Protein AF-A0A7S1JT54-F1 (afdb_monomer_lite)

Structure (mmCIF, N/CA/C/O backbone):
data_AF-A0A7S1JT54-F1
#
_entry.id   AF-A0A7S1JT54-F1
#
loop_
_atom_site.group_PDB
_atom_site.id
_atom_site.type_symbol
_atom_site.label_atom_id
_atom_site.label_alt_id
_atom_site.label_comp_id
_atom_site.label_asym_id
_atom_site.label_entity_id
_atom_site.label_seq_id
_atom_site.pdbx_PDB_ins_code
_atom_site.Cartn_x
_atom_site.Cartn_y
_atom_site.Cartn_z
_atom_site.occupancy
_atom_site.B_iso_or_equiv
_atom_site.auth_seq_id
_atom_site.auth_comp_id
_atom_site.auth_asym_id
_atom_site.auth_atom_id
_atom_site.pdbx_PDB_model_num
ATOM 1 N N . ALA A 1 1 ? 71.075 35.079 -151.506 1.00 46.78 1 ALA A N 1
ATOM 2 C CA . ALA A 1 1 ? 71.017 33.720 -150.931 1.00 46.78 1 ALA A CA 1
ATOM 3 C C . ALA A 1 1 ? 71.050 33.821 -149.402 1.00 46.78 1 ALA A C 1
ATOM 5 O O . ALA A 1 1 ? 72.035 33.456 -148.779 1.00 46.78 1 ALA A O 1
ATOM 6 N N . THR A 1 2 ? 69.987 34.372 -148.803 1.00 45.44 2 THR A N 1
ATOM 7 C CA . THR A 1 2 ? 70.023 34.879 -147.411 1.00 45.44 2 THR A CA 1
ATOM 8 C C . THR A 1 2 ? 68.737 34.592 -146.621 1.00 45.44 2 THR A C 1
ATOM 10 O O . THR A 1 2 ? 68.556 35.116 -145.533 1.00 45.44 2 THR A O 1
ATOM 13 N N . THR A 1 3 ? 67.844 33.741 -147.140 1.00 49.59 3 THR A N 1
ATOM 14 C CA . THR A 1 3 ? 66.515 33.455 -146.557 1.00 49.59 3 THR A CA 1
ATOM 15 C C . THR A 1 3 ? 66.349 32.033 -146.000 1.00 49.59 3 THR A C 1
ATOM 17 O O . THR A 1 3 ? 65.407 31.793 -145.257 1.00 49.59 3 THR A O 1
ATOM 20 N N . ARG A 1 4 ? 67.272 31.094 -146.276 1.00 49.97 4 ARG A N 1
ATOM 21 C CA . ARG A 1 4 ? 67.250 29.725 -145.703 1.00 49.97 4 ARG A CA 1
ATOM 22 C C . ARG A 1 4 ? 67.928 29.613 -144.326 1.00 49.97 4 ARG A C 1
ATOM 24 O O . ARG A 1 4 ? 67.473 28.837 -143.500 1.00 49.97 4 ARG A O 1
ATOM 31 N N . SER A 1 5 ? 68.941 30.440 -144.050 1.00 53.34 5 SER A N 1
ATOM 32 C CA . SER A 1 5 ? 69.700 30.427 -142.782 1.00 53.34 5 SER A CA 1
ATOM 33 C C . SER A 1 5 ? 68.908 31.000 -141.590 1.00 53.34 5 SER A C 1
ATOM 35 O O . SER A 1 5 ? 69.044 30.540 -140.463 1.00 53.34 5 SER A O 1
ATOM 37 N N . SER A 1 6 ? 68.005 31.957 -141.842 1.00 54.97 6 SER A N 1
ATOM 38 C CA . SER A 1 6 ? 67.182 32.592 -140.798 1.00 54.97 6 SER A CA 1
ATOM 39 C C . SER A 1 6 ? 66.071 31.685 -140.252 1.00 54.97 6 SER A C 1
ATOM 41 O O . SER A 1 6 ? 65.612 31.900 -139.135 1.00 54.97 6 SER A O 1
ATOM 43 N N . CYS A 1 7 ? 65.627 30.688 -141.025 1.00 57.16 7 CYS A N 1
ATOM 44 C CA . CYS A 1 7 ? 64.547 29.777 -140.634 1.00 57.16 7 CYS A CA 1
ATOM 45 C C . CYS A 1 7 ? 65.071 28.628 -139.754 1.00 57.16 7 CYS A C 1
ATOM 47 O O . CYS A 1 7 ? 64.447 28.289 -138.758 1.00 57.16 7 CYS A O 1
ATOM 49 N N . GLU A 1 8 ? 66.258 28.088 -140.058 1.00 57.81 8 GLU A N 1
ATOM 50 C CA . GLU A 1 8 ? 66.909 27.059 -139.229 1.00 57.81 8 GLU A CA 1
ATOM 51 C C . GLU A 1 8 ? 67.405 27.603 -137.880 1.00 57.81 8 GLU A C 1
ATOM 53 O O . GLU A 1 8 ? 67.421 26.871 -136.890 1.00 57.81 8 GLU A O 1
ATOM 58 N N . PHE A 1 9 ? 67.791 28.883 -137.821 1.00 59.47 9 PHE A N 1
ATOM 59 C CA . PHE A 1 9 ? 68.155 29.547 -136.567 1.00 59.47 9 PHE A CA 1
ATOM 60 C C . PHE A 1 9 ? 66.932 29.763 -135.667 1.00 59.47 9 PHE A C 1
ATOM 62 O O . PHE A 1 9 ? 66.983 29.413 -134.492 1.00 59.47 9 PHE A O 1
ATOM 69 N N . ALA A 1 10 ? 65.817 30.235 -136.234 1.00 61.16 10 ALA A N 1
ATOM 70 C CA . ALA A 1 10 ? 64.561 30.410 -135.505 1.00 61.16 10 ALA A CA 1
ATOM 71 C C . ALA A 1 10 ? 63.980 29.073 -135.004 1.00 61.16 10 ALA A C 1
ATOM 73 O O . ALA A 1 10 ? 63.463 29.007 -133.893 1.00 61.16 10 ALA A O 1
ATOM 74 N N . ASP A 1 11 ? 64.103 27.990 -135.781 1.00 63.88 11 ASP A N 1
ATOM 75 C CA . ASP A 1 11 ? 63.619 26.659 -135.380 1.00 63.88 11 ASP A CA 1
ATOM 76 C C . ASP A 1 11 ? 64.509 26.021 -134.293 1.00 63.88 11 ASP A C 1
ATOM 78 O O . ASP A 1 11 ? 64.015 25.329 -133.402 1.00 63.88 11 ASP A O 1
ATOM 82 N N . LYS A 1 12 ? 65.823 26.301 -134.299 1.00 63.81 12 LYS A N 1
ATOM 83 C CA . LYS A 1 12 ? 66.727 25.932 -133.196 1.00 63.81 12 LYS A CA 1
ATOM 84 C C . LYS A 1 12 ? 66.454 26.746 -131.936 1.00 63.81 12 LYS A C 1
ATOM 86 O O . LYS A 1 12 ? 66.341 26.149 -130.872 1.00 63.81 12 LYS A O 1
ATOM 91 N N . GLU A 1 13 ? 66.317 28.068 -132.036 1.00 65.31 13 GLU A N 1
ATOM 92 C CA . GLU A 1 13 ? 65.966 28.929 -130.896 1.00 65.31 13 GLU A CA 1
ATOM 93 C C . GLU A 1 13 ? 64.623 28.531 -130.280 1.00 65.31 13 GLU A C 1
ATOM 95 O O . GLU A 1 13 ? 64.513 28.467 -129.059 1.00 65.31 13 GLU A O 1
ATOM 100 N N . ARG A 1 14 ? 63.637 28.164 -131.106 1.00 71.62 14 ARG A N 1
ATOM 101 C CA . ARG A 1 14 ? 62.347 27.654 -130.640 1.00 71.62 14 ARG A CA 1
ATOM 102 C C . ARG A 1 14 ? 62.475 26.328 -129.889 1.00 71.62 14 ARG A C 1
ATOM 104 O O . ARG A 1 14 ? 61.920 26.210 -128.808 1.00 71.62 14 ARG A O 1
ATOM 111 N N . ARG A 1 15 ? 63.253 25.363 -130.392 1.00 69.88 15 ARG A N 1
ATOM 112 C CA . ARG A 1 15 ? 63.501 24.092 -129.680 1.00 69.88 15 ARG A CA 1
ATOM 113 C C . ARG A 1 15 ? 64.309 24.278 -128.395 1.00 69.88 15 ARG A C 1
ATOM 115 O O . ARG A 1 15 ? 64.084 23.554 -127.432 1.00 69.88 15 ARG A O 1
ATOM 122 N N . PHE A 1 16 ? 65.234 25.239 -128.356 1.00 69.75 16 PHE A N 1
ATOM 123 C CA . PHE A 1 16 ? 65.947 25.605 -127.128 1.00 69.75 16 PHE A CA 1
ATOM 124 C C . PHE A 1 16 ? 65.029 26.292 -126.111 1.00 69.75 16 PHE A C 1
ATOM 126 O O . PHE A 1 16 ? 65.160 26.023 -124.920 1.00 69.75 16 PHE A O 1
ATOM 133 N N . ALA A 1 17 ? 64.098 27.136 -126.562 1.00 72.38 17 ALA A N 1
ATOM 134 C CA . ALA A 1 17 ? 63.075 27.740 -125.713 1.00 72.38 17 ALA A CA 1
ATOM 135 C C . ALA A 1 17 ? 62.095 26.684 -125.182 1.00 72.38 17 ALA A C 1
ATOM 137 O O . ALA A 1 17 ? 61.926 26.590 -123.978 1.00 72.38 17 ALA A O 1
ATOM 138 N N . GLU A 1 18 ? 61.565 25.805 -126.038 1.00 74.19 18 GLU A N 1
ATOM 139 C CA . GLU A 1 18 ? 60.684 24.695 -125.639 1.00 74.19 18 GLU A CA 1
ATOM 140 C C . GLU A 1 18 ? 61.392 23.713 -124.686 1.00 74.19 18 GLU A C 1
ATOM 142 O O . GLU A 1 18 ? 60.792 23.231 -123.729 1.00 74.19 18 GLU A O 1
ATOM 147 N N . SER A 1 19 ? 62.690 23.453 -124.887 1.00 77.19 19 SER A N 1
ATOM 148 C CA . SER A 1 19 ? 63.494 22.643 -123.964 1.00 77.19 19 SER A CA 1
ATOM 149 C C . SER A 1 19 ? 63.745 23.347 -122.630 1.00 77.19 19 SER A C 1
ATOM 151 O O . SER A 1 19 ? 63.759 22.674 -121.603 1.00 77.19 19 SER A O 1
ATOM 153 N N . ARG A 1 20 ? 63.953 24.672 -122.621 1.00 77.25 20 ARG A N 1
ATOM 154 C CA . ARG A 1 20 ? 64.075 25.456 -121.382 1.00 77.25 20 ARG A CA 1
ATOM 155 C C . ARG A 1 20 ? 62.752 25.534 -120.634 1.00 77.25 20 ARG A C 1
ATOM 157 O O . ARG A 1 20 ? 62.765 25.365 -119.422 1.00 77.25 20 ARG A O 1
ATOM 164 N N . ASP A 1 21 ? 61.646 25.738 -121.339 1.00 80.50 21 ASP A N 1
ATOM 165 C CA . ASP A 1 21 ? 60.301 25.781 -120.766 1.00 80.50 21 ASP A CA 1
ATOM 166 C C . ASP A 1 21 ? 59.941 24.422 -120.156 1.00 80.50 21 ASP A C 1
ATOM 168 O O . ASP A 1 21 ? 59.465 24.363 -119.025 1.00 80.50 21 ASP A O 1
ATOM 172 N N . HIS A 1 22 ? 60.260 23.318 -120.841 1.00 80.50 22 HIS A N 1
ATOM 173 C CA . HIS A 1 22 ? 60.073 21.971 -120.301 1.00 80.50 22 HIS A CA 1
ATOM 174 C C . HIS A 1 22 ? 60.969 21.695 -119.083 1.00 80.50 22 HIS A C 1
ATOM 176 O O . HIS A 1 22 ? 60.530 21.091 -118.109 1.00 80.50 22 HIS A O 1
ATOM 182 N N . GLU A 1 23 ? 62.221 22.157 -119.089 1.00 81.88 23 GLU A N 1
ATOM 183 C CA . GLU A 1 23 ? 63.118 22.014 -117.939 1.00 81.88 23 GLU A CA 1
ATOM 184 C C . GLU A 1 23 ? 62.665 22.872 -116.742 1.00 81.88 23 GLU A C 1
ATOM 186 O O . GLU A 1 23 ? 62.745 22.444 -115.591 1.00 81.88 23 GLU A O 1
ATOM 191 N N . GLU A 1 24 ? 62.149 24.076 -116.995 1.00 82.88 24 GLU A N 1
ATOM 192 C CA . GLU A 1 24 ? 61.553 24.944 -115.978 1.00 82.88 24 GLU A CA 1
ATOM 193 C C . GLU A 1 24 ? 60.246 24.353 -115.421 1.00 82.88 24 GLU A C 1
ATOM 195 O O . GLU A 1 24 ? 60.023 24.422 -114.208 1.00 82.88 24 GLU A O 1
ATOM 200 N N . GLU A 1 25 ? 59.436 23.698 -116.259 1.00 85.00 25 GLU A N 1
ATOM 201 C CA . GLU A 1 25 ? 58.244 22.943 -115.859 1.00 85.00 25 GLU A CA 1
ATOM 202 C C . GLU A 1 25 ? 58.610 21.732 -114.989 1.00 85.00 25 GLU A C 1
ATOM 204 O O . GLU A 1 25 ? 58.047 21.563 -113.906 1.00 85.00 25 GLU A O 1
ATOM 209 N N . MET A 1 26 ? 59.615 20.944 -115.384 1.00 85.62 26 MET A N 1
ATOM 210 C CA . MET A 1 26 ? 60.119 19.819 -114.587 1.00 85.62 26 MET A CA 1
ATOM 211 C C . MET A 1 26 ? 60.670 20.287 -113.234 1.00 85.62 26 MET A C 1
ATOM 213 O O . MET A 1 26 ? 60.317 19.723 -112.199 1.00 85.62 26 MET A O 1
ATOM 217 N N . ARG A 1 27 ? 61.434 21.389 -113.198 1.00 85.38 27 ARG A N 1
ATOM 218 C CA . ARG A 1 27 ? 61.907 22.005 -111.943 1.00 85.38 27 ARG A CA 1
ATOM 219 C C . ARG A 1 27 ? 60.768 22.574 -111.087 1.00 85.38 27 ARG A C 1
ATOM 221 O O . ARG A 1 27 ? 60.895 22.672 -109.865 1.00 85.38 27 ARG A O 1
ATOM 228 N N . ALA A 1 28 ? 59.661 23.017 -111.683 1.00 85.75 28 ALA A N 1
ATOM 229 C CA . ALA A 1 28 ? 58.474 23.449 -110.942 1.00 85.75 28 ALA A CA 1
ATOM 230 C C . ALA A 1 28 ? 57.715 22.252 -110.343 1.00 85.75 28 ALA A C 1
ATOM 232 O O . ALA A 1 28 ? 57.316 22.311 -109.178 1.00 85.75 28 ALA A O 1
ATOM 233 N N . GLN A 1 29 ? 57.586 21.158 -111.098 1.00 86.31 29 GLN A N 1
ATOM 234 C CA . GLN A 1 29 ? 56.992 19.905 -110.628 1.00 86.31 29 GLN A CA 1
ATOM 235 C C . GLN A 1 29 ? 57.828 19.252 -109.519 1.00 86.31 29 GLN A C 1
ATOM 237 O O . GLN A 1 29 ? 57.266 18.799 -108.524 1.00 86.31 29 GLN A O 1
ATOM 242 N N . GLU A 1 30 ? 59.158 19.254 -109.631 1.00 86.25 30 GLU A N 1
ATOM 243 C CA . GLU A 1 30 ? 60.058 18.766 -108.577 1.00 86.25 30 GLU A CA 1
ATOM 244 C C . GLU A 1 30 ? 59.913 19.581 -107.290 1.00 86.25 30 GLU A C 1
ATOM 246 O O . GLU A 1 30 ? 59.712 18.996 -106.228 1.00 86.25 30 GLU A O 1
ATOM 251 N N . ARG A 1 31 ? 59.883 20.918 -107.377 1.00 88.69 31 ARG A N 1
ATOM 252 C CA . ARG A 1 31 ? 59.639 21.785 -106.208 1.00 88.69 31 ARG A CA 1
ATOM 253 C C . ARG A 1 31 ? 58.276 21.537 -105.563 1.00 88.69 31 ARG A C 1
ATOM 255 O O . ARG A 1 31 ? 58.174 21.512 -104.338 1.00 88.69 31 ARG A O 1
ATOM 262 N N . GLN A 1 32 ? 57.224 21.332 -106.360 1.00 90.00 32 GLN A N 1
ATOM 263 C CA . GLN A 1 32 ? 55.913 20.947 -105.826 1.00 90.00 32 GLN A CA 1
ATOM 264 C C . GLN A 1 32 ? 55.965 19.583 -105.140 1.00 90.00 32 GLN A C 1
ATOM 266 O O . GLN A 1 32 ? 55.433 19.432 -104.043 1.00 90.00 32 GLN A O 1
ATOM 271 N N . ARG A 1 33 ? 56.621 18.594 -105.752 1.00 90.75 33 ARG A N 1
ATOM 272 C CA . ARG A 1 33 ? 56.768 17.254 -105.181 1.00 90.75 33 ARG A CA 1
ATOM 273 C C . ARG A 1 33 ? 57.541 17.286 -103.863 1.00 90.75 33 ARG A C 1
ATOM 275 O O . ARG A 1 33 ? 57.105 16.655 -102.906 1.00 90.75 33 ARG A O 1
ATOM 282 N N . GLU A 1 34 ? 58.635 18.037 -103.789 1.00 91.19 34 GLU A N 1
ATOM 283 C CA . GLU A 1 34 ? 59.406 18.240 -102.557 1.00 91.19 34 GLU A CA 1
ATOM 284 C C . GLU A 1 34 ? 58.565 18.905 -101.462 1.00 91.19 34 GLU A C 1
ATOM 286 O O . GLU A 1 34 ? 58.561 18.435 -100.325 1.00 91.19 34 GLU A O 1
ATOM 291 N N . MET A 1 35 ? 57.785 19.935 -101.807 1.00 93.31 35 MET A N 1
ATOM 292 C CA . MET A 1 35 ? 56.851 20.582 -100.881 1.00 93.31 35 MET A CA 1
ATOM 293 C C . MET A 1 35 ? 55.792 19.597 -100.357 1.00 93.31 35 MET A C 1
ATOM 295 O O . MET A 1 35 ? 55.525 19.568 -99.157 1.00 93.31 35 MET A O 1
ATOM 299 N N . TYR A 1 36 ? 55.211 18.759 -101.224 1.00 92.25 36 TYR A N 1
ATOM 300 C CA . TYR A 1 36 ? 54.253 17.728 -100.809 1.00 92.25 36 TYR A CA 1
ATOM 301 C C . TYR A 1 36 ? 54.884 16.676 -99.894 1.00 92.25 36 TYR A C 1
ATOM 303 O O . TYR A 1 36 ? 54.247 16.263 -98.929 1.00 92.25 36 TYR A O 1
ATOM 311 N N . ILE A 1 37 ? 56.127 16.264 -100.159 1.00 93.31 37 ILE A N 1
ATOM 312 C CA . ILE A 1 37 ? 56.860 15.323 -99.301 1.00 93.31 37 ILE A CA 1
ATOM 313 C C . ILE A 1 37 ? 57.101 15.937 -97.916 1.00 93.31 37 ILE A C 1
ATOM 315 O O . ILE A 1 37 ? 56.855 15.278 -96.909 1.00 93.31 37 ILE A O 1
ATOM 319 N N . GLN A 1 38 ? 57.527 17.202 -97.849 1.00 92.88 38 GLN A N 1
ATOM 320 C CA . GLN A 1 38 ? 57.730 17.903 -96.577 1.00 92.88 38 GLN A CA 1
ATOM 321 C C . GLN A 1 38 ? 56.425 18.063 -95.793 1.00 92.88 38 GLN A C 1
ATOM 323 O O . GLN A 1 38 ? 56.402 17.813 -94.590 1.00 92.88 38 GLN A O 1
ATOM 328 N N . LEU A 1 39 ? 55.332 18.427 -96.469 1.00 94.06 39 LEU A N 1
ATOM 329 C CA . LEU A 1 39 ? 54.016 18.533 -95.842 1.00 94.06 39 LEU A CA 1
ATOM 330 C C . LEU A 1 39 ? 53.525 17.172 -95.332 1.00 94.06 39 LEU A C 1
ATOM 332 O O . LEU A 1 39 ? 52.972 17.095 -94.239 1.00 94.06 39 LEU A O 1
ATOM 336 N N . HIS A 1 40 ? 53.745 16.097 -96.093 1.00 94.00 40 HIS A N 1
ATOM 337 C CA . HIS A 1 40 ? 53.387 14.747 -95.662 1.00 94.00 40 HIS A CA 1
ATOM 338 C C . HIS A 1 40 ? 54.168 14.335 -94.411 1.00 94.00 40 HIS A C 1
ATOM 340 O O . HIS A 1 40 ? 53.562 13.855 -93.460 1.00 94.00 40 HIS A O 1
ATOM 346 N N . ALA A 1 41 ? 55.478 14.597 -94.375 1.00 93.00 41 ALA A N 1
ATOM 347 C CA . ALA A 1 41 ? 56.306 14.330 -93.201 1.00 93.00 41 ALA A CA 1
ATOM 348 C C . ALA A 1 41 ? 55.834 15.130 -91.970 1.00 93.00 41 ALA A C 1
ATOM 350 O O . ALA A 1 41 ? 55.706 14.569 -90.886 1.00 93.00 41 ALA A O 1
ATOM 351 N N . GLN A 1 42 ? 55.489 16.413 -92.141 1.00 94.50 42 GLN A N 1
ATOM 352 C CA . GLN A 1 42 ? 54.934 17.241 -91.060 1.00 94.50 42 GLN A CA 1
ATOM 353 C C . GLN A 1 42 ? 53.594 16.705 -90.540 1.00 94.50 42 GLN A C 1
ATOM 355 O O . GLN A 1 42 ? 53.385 16.630 -89.331 1.00 94.50 42 GLN A O 1
ATOM 360 N N . LEU A 1 43 ? 52.690 16.303 -91.439 1.00 94.50 43 LEU A N 1
ATOM 361 C CA . LEU A 1 43 ? 51.402 15.721 -91.059 1.00 94.50 43 LEU A CA 1
ATOM 362 C C . LEU A 1 43 ? 51.572 14.365 -90.364 1.00 94.50 43 LEU A C 1
ATOM 364 O O . LEU A 1 43 ? 50.845 14.072 -89.417 1.00 94.50 43 LEU A O 1
ATOM 368 N N . GLU A 1 44 ? 52.527 13.540 -90.794 1.00 95.50 44 GLU A N 1
ATOM 369 C CA . GLU A 1 44 ? 52.855 12.280 -90.122 1.00 95.50 44 GLU A CA 1
ATOM 370 C C . GLU A 1 44 ? 53.389 12.514 -88.705 1.00 95.50 44 GLU A C 1
ATOM 372 O O . GLU A 1 44 ? 52.943 11.844 -87.768 1.00 95.50 44 GLU A O 1
ATOM 377 N N . ASP A 1 45 ? 54.272 13.497 -88.522 1.00 94.94 45 ASP A N 1
ATOM 378 C CA . ASP A 1 45 ? 54.774 13.893 -87.205 1.00 94.94 45 ASP A CA 1
ATOM 379 C C . ASP A 1 45 ? 53.639 14.391 -86.298 1.00 94.94 45 ASP A C 1
ATOM 381 O O . ASP A 1 45 ? 53.514 13.946 -85.152 1.00 94.94 45 ASP A O 1
ATOM 385 N N . GLU A 1 46 ? 52.748 15.248 -86.808 1.00 96.00 46 GLU A N 1
ATOM 386 C CA . GLU A 1 46 ? 51.573 15.714 -86.063 1.00 96.00 46 GLU A CA 1
ATOM 387 C C . GLU A 1 46 ? 50.629 14.565 -85.690 1.00 96.00 46 GLU A C 1
ATOM 389 O O . GLU A 1 46 ? 50.176 14.485 -84.543 1.00 96.00 46 GLU A O 1
ATOM 394 N N . ILE A 1 47 ? 50.364 13.635 -86.613 1.00 96.56 47 ILE A N 1
ATOM 395 C CA . ILE A 1 47 ? 49.552 12.441 -86.347 1.00 96.56 47 ILE A CA 1
ATOM 396 C C . ILE A 1 47 ? 50.191 11.597 -85.242 1.00 96.56 47 ILE A C 1
ATOM 398 O O . ILE A 1 47 ? 49.481 11.121 -84.353 1.00 96.56 47 ILE A O 1
ATOM 402 N N . ASN A 1 48 ? 51.512 11.423 -85.254 1.00 95.62 48 ASN A N 1
ATOM 403 C CA . ASN A 1 48 ? 52.220 10.661 -84.229 1.00 95.62 48 ASN A CA 1
ATOM 404 C C . ASN A 1 48 ? 52.149 11.346 -82.856 1.00 95.62 48 ASN A C 1
ATOM 406 O O . ASN A 1 48 ? 51.857 10.683 -81.856 1.00 95.62 48 ASN A O 1
ATOM 410 N N . VAL A 1 49 ? 52.313 12.672 -82.797 1.00 96.50 49 VAL A N 1
ATOM 411 C CA . VAL A 1 49 ? 52.139 13.452 -81.559 1.00 96.50 49 VAL A CA 1
ATOM 412 C C . VAL A 1 49 ? 50.706 13.339 -81.035 1.00 96.50 49 VAL A C 1
ATOM 414 O O . VAL A 1 49 ? 50.498 13.127 -79.838 1.00 96.50 49 VAL A O 1
ATOM 417 N N . LEU A 1 50 ? 49.706 13.454 -81.912 1.00 96.38 50 LEU A N 1
ATOM 418 C CA . LEU A 1 50 ? 48.297 13.321 -81.540 1.00 96.38 50 LEU A CA 1
ATOM 419 C C . LEU A 1 50 ? 47.964 11.908 -81.053 1.00 96.38 50 LEU A C 1
ATOM 421 O O . LEU A 1 50 ? 47.243 11.771 -80.066 1.00 96.38 50 LEU A O 1
ATOM 425 N N . ARG A 1 51 ? 48.521 10.862 -81.676 1.00 96.50 51 ARG A N 1
ATOM 426 C CA . ARG A 1 51 ? 48.386 9.475 -81.197 1.00 96.50 51 ARG A CA 1
ATOM 427 C C . ARG A 1 51 ? 48.987 9.298 -79.806 1.00 96.50 51 ARG A C 1
ATOM 429 O O . ARG A 1 51 ? 48.333 8.708 -78.952 1.00 96.50 51 ARG A O 1
ATOM 436 N N . GLY A 1 52 ? 50.173 9.856 -79.555 1.00 96.56 52 GLY A N 1
ATOM 437 C CA . GLY A 1 52 ? 50.795 9.832 -78.228 1.00 96.56 52 GLY A CA 1
ATOM 438 C C . GLY A 1 52 ? 49.927 10.517 -77.169 1.00 96.56 52 GLY A C 1
ATOM 439 O O . GLY A 1 52 ? 49.646 9.935 -76.125 1.00 96.56 52 GLY A O 1
ATOM 440 N N . LYS A 1 53 ? 49.416 11.720 -77.470 1.00 96.44 53 LYS A N 1
ATOM 441 C CA . LYS A 1 53 ? 48.498 12.448 -76.574 1.00 96.44 53 LYS A CA 1
ATOM 442 C C . LYS A 1 53 ? 47.199 11.687 -76.323 1.00 96.44 53 LYS A C 1
ATOM 444 O O . LYS A 1 53 ? 46.724 11.670 -75.191 1.00 96.44 53 LYS A O 1
ATOM 449 N N . LYS A 1 54 ? 46.632 11.061 -77.360 1.00 97.38 54 LYS A N 1
ATOM 450 C CA . LYS A 1 54 ? 45.432 10.230 -77.240 1.00 97.38 54 LYS A CA 1
ATOM 451 C C . LYS A 1 54 ? 45.674 9.075 -76.265 1.00 97.38 54 LYS A C 1
ATOM 453 O O . LYS A 1 54 ? 44.888 8.924 -75.337 1.00 97.38 54 LYS A O 1
ATOM 458 N N . GLN A 1 55 ? 46.773 8.337 -76.427 1.00 97.00 55 GLN A N 1
ATOM 459 C CA . GLN A 1 55 ? 47.109 7.223 -75.538 1.00 97.00 55 GLN A CA 1
ATOM 460 C C . GLN A 1 55 ? 47.275 7.690 -74.085 1.00 97.00 55 GLN A C 1
ATOM 462 O O . GLN A 1 55 ? 46.689 7.104 -73.184 1.00 97.00 55 GLN A O 1
ATOM 467 N N . SER A 1 56 ? 47.993 8.793 -73.844 1.00 96.88 56 SER A N 1
ATOM 468 C CA . SER A 1 56 ? 48.154 9.329 -72.484 1.00 96.88 56 SER A CA 1
ATOM 469 C C . SER A 1 56 ? 46.831 9.759 -71.840 1.00 96.88 56 SER A C 1
ATOM 471 O O . SER A 1 56 ? 46.675 9.633 -70.627 1.00 96.88 56 SER A O 1
ATOM 473 N N . LEU A 1 57 ? 45.878 10.273 -72.625 1.00 96.88 57 LEU A N 1
ATOM 474 C CA . LEU A 1 57 ? 44.538 10.595 -72.128 1.00 96.88 57 LEU A CA 1
ATOM 475 C C . LEU A 1 57 ? 43.727 9.334 -71.822 1.00 96.88 57 LEU A C 1
ATOM 477 O O . LEU A 1 57 ? 43.049 9.304 -70.800 1.00 96.88 57 LEU A O 1
ATOM 481 N N . GLU A 1 58 ? 43.806 8.303 -72.664 1.00 97.31 58 GLU A N 1
ATOM 482 C CA . GLU A 1 58 ? 43.159 7.009 -72.411 1.00 97.31 58 GLU A CA 1
ATOM 483 C C . GLU A 1 58 ? 43.700 6.366 -71.123 1.00 97.31 58 GLU A C 1
ATOM 485 O O . GLU A 1 58 ? 42.912 5.960 -70.269 1.00 97.31 58 GLU A O 1
ATOM 490 N N . ASP A 1 59 ? 45.020 6.389 -70.917 1.00 96.75 59 ASP A N 1
ATOM 491 C CA . ASP A 1 59 ? 45.656 5.880 -69.696 1.00 96.75 59 ASP A CA 1
ATOM 492 C C . ASP A 1 59 ? 45.229 6.684 -68.451 1.00 96.75 59 ASP A C 1
ATOM 494 O O . ASP A 1 59 ? 44.955 6.114 -67.392 1.00 96.75 59 ASP A O 1
ATOM 498 N N . ALA A 1 60 ? 45.127 8.015 -68.564 1.00 96.56 60 ALA A N 1
ATOM 499 C CA . ALA A 1 60 ? 44.673 8.877 -67.472 1.00 96.56 60 ALA A CA 1
ATOM 500 C C . ALA A 1 60 ? 43.192 8.652 -67.124 1.00 96.56 60 ALA A C 1
ATOM 502 O O . ALA A 1 60 ? 42.844 8.602 -65.943 1.00 96.56 60 ALA A O 1
ATOM 503 N N . ILE A 1 61 ? 42.331 8.478 -68.133 1.00 97.00 61 ILE A N 1
ATOM 504 C CA . ILE A 1 61 ? 40.912 8.150 -67.945 1.00 97.00 61 ILE A CA 1
ATOM 505 C C . ILE A 1 61 ? 40.773 6.789 -67.267 1.00 97.00 61 ILE A C 1
ATOM 507 O O . ILE A 1 61 ? 39.989 6.662 -66.326 1.00 97.00 61 ILE A O 1
ATOM 511 N N . GLN A 1 62 ? 41.538 5.785 -67.703 1.00 96.50 62 GLN A N 1
ATOM 512 C CA . GLN A 1 62 ? 41.500 4.462 -67.089 1.00 96.50 62 GLN A CA 1
ATOM 513 C C . GLN A 1 62 ? 41.923 4.533 -65.621 1.00 96.50 62 GLN A C 1
ATOM 515 O O . GLN A 1 62 ? 41.187 4.075 -64.751 1.00 96.50 62 GLN A O 1
ATOM 520 N N . LYS A 1 63 ? 43.042 5.207 -65.333 1.00 96.75 63 LYS A N 1
ATOM 521 C CA . LYS A 1 63 ? 43.517 5.402 -63.961 1.00 96.75 63 LYS A CA 1
ATOM 522 C C . LYS A 1 63 ? 42.469 6.089 -63.079 1.00 96.75 63 LYS A C 1
ATOM 524 O O . LYS A 1 63 ? 42.207 5.631 -61.972 1.00 96.75 63 LYS A O 1
ATOM 529 N N . GLN A 1 64 ? 41.844 7.160 -63.570 1.00 96.81 64 GLN A N 1
ATOM 530 C CA . GLN A 1 64 ? 40.799 7.863 -62.825 1.00 96.81 64 GLN A CA 1
ATOM 531 C C . GLN A 1 64 ? 39.543 6.998 -62.635 1.00 96.81 64 GLN A C 1
ATOM 533 O O . GLN A 1 64 ? 38.872 7.094 -61.609 1.00 96.81 64 GLN A O 1
ATOM 538 N N . THR A 1 65 ? 39.219 6.144 -63.606 1.00 96.38 65 THR A N 1
ATOM 539 C CA . THR A 1 65 ? 38.098 5.202 -63.502 1.00 96.38 65 THR A CA 1
ATOM 540 C C . THR A 1 65 ? 38.361 4.173 -62.407 1.00 96.38 65 THR A C 1
ATOM 542 O O . THR A 1 65 ? 37.497 3.970 -61.557 1.00 96.38 65 THR A O 1
ATOM 545 N N . ASP A 1 66 ? 39.564 3.599 -62.367 1.00 95.75 66 ASP A N 1
ATOM 546 C CA . ASP A 1 66 ? 39.961 2.623 -61.348 1.00 95.75 66 ASP A CA 1
ATOM 547 C C . ASP A 1 66 ? 39.964 3.247 -59.938 1.00 95.75 66 ASP A C 1
ATOM 549 O O . ASP A 1 66 ? 39.446 2.653 -58.991 1.00 95.75 66 ASP A O 1
ATOM 553 N N . GLU A 1 67 ? 40.467 4.480 -59.795 1.00 96.38 67 GLU A N 1
ATOM 554 C CA . GLU A 1 67 ? 40.427 5.230 -58.529 1.00 96.38 67 GLU A CA 1
ATOM 555 C C . GLU A 1 67 ? 38.985 5.526 -58.077 1.00 96.38 67 GLU A C 1
ATOM 557 O O . GLU A 1 67 ? 38.648 5.346 -56.904 1.00 96.38 67 GLU A O 1
ATOM 562 N N . ASN A 1 68 ? 38.106 5.929 -59.000 1.00 95.94 68 ASN A N 1
ATOM 563 C CA . ASN A 1 68 ? 36.703 6.201 -58.686 1.00 95.94 68 ASN A CA 1
ATOM 564 C C . ASN A 1 68 ? 35.954 4.946 -58.215 1.00 95.94 68 ASN A C 1
ATOM 566 O O . ASN A 1 68 ? 35.105 5.058 -57.332 1.00 95.94 68 ASN A O 1
ATOM 570 N N . VAL A 1 69 ? 36.258 3.764 -58.765 1.00 96.81 69 VAL A N 1
ATOM 571 C CA . VAL A 1 69 ? 35.649 2.497 -58.317 1.00 96.81 69 VAL A CA 1
ATOM 572 C C . VAL A 1 69 ? 35.975 2.234 -56.847 1.00 96.81 69 VAL A C 1
ATOM 574 O O . VAL A 1 69 ? 35.069 1.950 -56.065 1.00 96.81 69 VAL A O 1
ATOM 577 N N . ILE A 1 70 ? 37.238 2.417 -56.447 1.00 96.12 70 ILE A N 1
ATOM 578 C CA . ILE A 1 70 ? 37.671 2.234 -55.052 1.00 96.12 70 ILE A CA 1
ATOM 579 C C . ILE A 1 70 ? 36.925 3.202 -54.123 1.00 96.12 70 ILE A C 1
ATOM 581 O O . ILE A 1 70 ? 36.395 2.787 -53.092 1.00 96.12 70 ILE A O 1
ATOM 585 N N . ILE A 1 71 ? 36.828 4.480 -54.503 1.00 96.50 71 ILE A N 1
ATOM 586 C CA . ILE A 1 71 ? 36.128 5.498 -53.704 1.00 96.50 71 ILE A CA 1
ATOM 587 C C . ILE A 1 71 ? 34.641 5.152 -53.548 1.00 96.50 71 ILE A C 1
ATOM 589 O O . ILE A 1 71 ? 34.081 5.290 -52.459 1.00 96.50 71 ILE A O 1
ATOM 593 N N . VAL A 1 72 ? 33.985 4.702 -54.621 1.00 96.94 72 VAL A N 1
ATOM 594 C CA . VAL A 1 72 ? 32.570 4.308 -54.573 1.00 96.94 72 VAL A CA 1
ATOM 595 C C . VAL A 1 72 ? 32.367 3.121 -53.630 1.00 96.94 72 VAL A C 1
ATOM 597 O O . VAL A 1 72 ? 31.452 3.164 -52.805 1.00 96.94 72 VAL A O 1
ATOM 600 N N . ASP A 1 73 ? 33.233 2.109 -53.679 1.00 96.62 73 ASP A N 1
ATOM 601 C CA . ASP A 1 73 ? 33.158 0.956 -52.776 1.00 96.62 73 ASP A CA 1
ATOM 602 C C . ASP A 1 73 ? 33.346 1.358 -51.305 1.00 96.62 73 ASP A C 1
ATOM 604 O O . ASP A 1 73 ? 32.593 0.910 -50.433 1.00 96.62 73 ASP A O 1
ATOM 608 N N . GLU A 1 74 ? 34.297 2.248 -51.009 1.00 96.56 74 GLU A N 1
ATOM 609 C CA . GLU A 1 74 ? 34.500 2.779 -49.657 1.00 96.56 74 GLU A CA 1
ATOM 610 C C . GLU A 1 74 ? 33.269 3.540 -49.146 1.00 96.56 74 GLU A C 1
ATOM 612 O O . GLU A 1 74 ? 32.841 3.340 -48.002 1.00 96.56 74 GLU A O 1
ATOM 617 N N . LEU A 1 75 ? 32.651 4.366 -49.997 1.00 96.25 75 LEU A N 1
ATOM 618 C CA . LEU A 1 75 ? 31.435 5.106 -49.657 1.00 96.25 75 LEU A CA 1
ATOM 619 C C . LEU A 1 75 ? 30.243 4.176 -49.412 1.00 96.25 75 LEU A C 1
ATOM 621 O O . LEU A 1 75 ? 29.480 4.402 -48.470 1.00 96.25 75 LEU A O 1
ATOM 625 N N . LEU A 1 76 ? 30.094 3.110 -50.203 1.00 96.50 76 LEU A N 1
ATOM 626 C CA . LEU A 1 76 ? 29.050 2.102 -49.998 1.00 96.50 76 LEU A CA 1
ATOM 627 C C . LEU A 1 76 ? 29.247 1.358 -48.672 1.00 96.50 76 LEU A C 1
ATOM 629 O O . LEU A 1 76 ? 28.300 1.220 -47.891 1.00 96.50 76 LEU A O 1
ATOM 633 N N . GLN A 1 77 ? 30.479 0.946 -48.358 1.00 96.50 77 GLN A N 1
ATOM 634 C CA . GLN A 1 77 ? 30.794 0.318 -47.071 1.00 96.50 77 GLN A CA 1
ATOM 635 C C . GLN A 1 77 ? 30.547 1.268 -45.893 1.00 96.50 77 GLN A C 1
ATOM 637 O O . GLN A 1 77 ? 30.031 0.855 -44.850 1.00 96.50 77 GLN A O 1
ATOM 642 N N . GLN A 1 78 ? 30.890 2.549 -46.040 1.00 96.19 78 GLN A N 1
ATOM 643 C CA . GLN A 1 78 ? 30.613 3.562 -45.026 1.00 96.19 78 GLN A CA 1
ATOM 644 C C . GLN A 1 78 ? 29.105 3.789 -44.849 1.00 96.19 78 GLN A C 1
ATOM 646 O O . GLN A 1 78 ? 28.643 3.919 -43.712 1.00 96.19 78 GLN A O 1
ATOM 651 N N . GLY A 1 79 ? 28.337 3.790 -45.941 1.00 97.00 79 GLY A N 1
ATOM 652 C CA . GLY A 1 79 ? 26.875 3.847 -45.927 1.00 97.00 79 GLY A CA 1
ATOM 653 C C . GLY A 1 79 ? 26.272 2.714 -45.100 1.00 97.00 79 GLY A C 1
ATOM 654 O O . GLY A 1 79 ? 25.561 2.980 -44.130 1.00 97.00 79 GLY A O 1
ATOM 655 N N . ALA A 1 80 ? 26.662 1.471 -45.391 1.00 96.38 80 ALA A N 1
ATOM 656 C CA . ALA A 1 80 ? 26.198 0.294 -44.655 1.00 96.38 80 ALA A CA 1
ATOM 657 C C . ALA A 1 80 ? 26.543 0.362 -43.152 1.00 96.38 80 ALA A C 1
ATOM 659 O O . ALA A 1 80 ? 25.695 0.108 -42.295 1.00 96.38 80 ALA A O 1
ATOM 660 N N . ARG A 1 81 ? 27.768 0.785 -42.801 1.00 97.06 81 ARG A N 1
ATOM 661 C CA . ARG A 1 81 ? 28.173 0.976 -41.391 1.00 97.06 81 ARG A CA 1
ATOM 662 C C . ARG A 1 81 ? 27.357 2.064 -40.692 1.00 97.06 81 ARG A C 1
ATOM 664 O O . ARG A 1 81 ? 27.044 1.938 -39.509 1.00 97.06 81 ARG A O 1
ATOM 671 N N . ASN A 1 82 ? 27.026 3.145 -41.394 1.00 97.25 82 ASN A N 1
ATOM 672 C CA . ASN A 1 82 ? 26.220 4.229 -40.840 1.00 97.25 82 ASN A CA 1
ATOM 673 C C . ASN A 1 82 ? 24.770 3.799 -40.607 1.00 97.25 82 ASN A C 1
ATOM 675 O O . ASN A 1 82 ? 24.190 4.173 -39.588 1.00 97.25 82 ASN A O 1
ATOM 679 N N . GLU A 1 83 ? 24.191 3.008 -41.508 1.00 96.88 83 GLU A N 1
ATOM 680 C CA . GLU A 1 83 ? 22.861 2.422 -41.317 1.00 96.88 83 GLU A CA 1
ATOM 681 C C . GLU A 1 83 ? 22.829 1.495 -40.102 1.00 96.88 83 GLU A C 1
ATOM 683 O O . GLU A 1 83 ? 21.950 1.639 -39.251 1.00 96.88 83 GLU A O 1
ATOM 688 N N . GLN A 1 84 ? 23.840 0.634 -39.950 1.00 97.44 84 GLN A N 1
ATOM 689 C CA . GLN A 1 84 ? 23.964 -0.223 -38.772 1.00 97.44 84 GLN A CA 1
ATOM 690 C C . GLN A 1 84 ? 24.042 0.599 -37.475 1.00 97.44 84 GLN A C 1
ATOM 692 O O . GLN A 1 84 ? 23.278 0.358 -36.542 1.00 97.44 84 GLN A O 1
ATOM 697 N N . ARG A 1 85 ? 24.896 1.630 -37.426 1.00 97.00 85 ARG A N 1
ATOM 698 C CA . ARG A 1 85 ? 24.998 2.519 -36.254 1.00 97.00 85 ARG A CA 1
ATOM 699 C C . ARG A 1 85 ? 23.689 3.241 -35.952 1.00 97.00 85 ARG A C 1
ATOM 701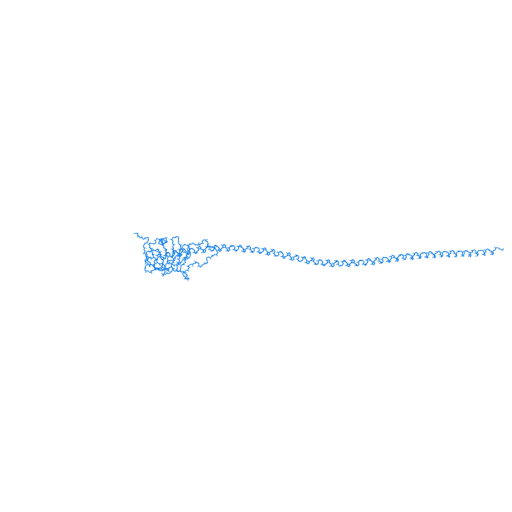 O O . ARG A 1 85 ? 23.351 3.430 -34.788 1.00 97.00 85 ARG A O 1
ATOM 708 N N . ARG A 1 86 ? 22.941 3.662 -36.977 1.00 97.62 86 ARG A N 1
ATOM 709 C CA . ARG A 1 86 ? 21.621 4.285 -36.787 1.00 97.62 86 ARG A CA 1
ATOM 710 C C . ARG A 1 86 ? 20.628 3.305 -36.169 1.00 97.62 86 ARG A C 1
ATOM 712 O O . ARG A 1 86 ? 19.894 3.703 -35.268 1.00 97.62 86 ARG A O 1
ATOM 719 N N . ALA A 1 87 ? 20.635 2.046 -36.605 1.00 96.88 87 ALA A N 1
ATOM 720 C CA . ALA A 1 87 ? 19.805 1.003 -36.010 1.00 96.88 87 ALA A CA 1
ATOM 721 C C . ALA A 1 87 ? 20.184 0.746 -34.539 1.00 96.88 87 ALA A C 1
ATOM 723 O O . ALA A 1 87 ? 19.304 0.708 -33.681 1.00 96.88 87 ALA A O 1
ATOM 724 N N . GLU A 1 88 ? 21.480 0.668 -34.225 1.00 97.06 88 GLU A N 1
ATOM 725 C CA . GLU A 1 88 ? 21.979 0.512 -32.849 1.00 97.06 88 GLU A CA 1
ATOM 726 C C . GLU A 1 88 ? 21.585 1.696 -31.951 1.00 97.06 88 GLU A C 1
ATOM 728 O O . GLU A 1 88 ? 21.091 1.496 -30.842 1.00 97.06 88 GLU A O 1
ATOM 733 N N . ILE A 1 89 ? 21.729 2.935 -32.437 1.00 97.06 89 ILE A N 1
ATOM 734 C CA . ILE A 1 89 ? 21.293 4.141 -31.714 1.00 97.06 89 ILE A CA 1
ATOM 735 C C . ILE A 1 89 ? 19.782 4.111 -31.465 1.00 97.06 89 ILE A C 1
ATOM 737 O O . ILE A 1 89 ? 19.335 4.488 -30.381 1.00 97.06 89 ILE A O 1
ATOM 741 N N . SER A 1 90 ? 18.989 3.669 -32.444 1.00 97.12 90 SER A N 1
ATOM 742 C CA . SER A 1 90 ? 17.539 3.537 -32.277 1.00 97.12 90 SER A CA 1
ATOM 743 C C . SER A 1 90 ? 17.195 2.537 -31.173 1.00 97.12 90 SER A C 1
ATOM 745 O O . SER A 1 90 ? 16.435 2.878 -30.271 1.00 97.12 90 SER A O 1
ATOM 747 N N . ALA A 1 91 ? 17.807 1.350 -31.191 1.00 97.38 91 ALA A N 1
ATOM 748 C CA . ALA A 1 91 ? 17.579 0.324 -30.176 1.00 97.38 91 ALA A CA 1
ATOM 749 C C . ALA A 1 91 ? 17.975 0.804 -28.767 1.00 97.38 91 ALA A C 1
ATOM 751 O O . ALA A 1 91 ? 17.214 0.645 -27.814 1.00 97.38 91 ALA A O 1
ATOM 752 N N . LEU A 1 92 ? 19.124 1.477 -28.637 1.00 97.38 92 LEU A N 1
ATOM 753 C CA . LEU A 1 92 ? 19.562 2.053 -27.361 1.00 97.38 92 LEU A CA 1
ATOM 754 C C . LEU A 1 92 ? 18.607 3.139 -26.849 1.00 97.38 92 LEU A C 1
ATOM 756 O O . LEU A 1 92 ? 18.378 3.242 -25.644 1.00 97.38 92 LEU A O 1
ATOM 760 N N . ASN A 1 93 ? 18.033 3.951 -27.739 1.00 97.75 93 ASN A N 1
ATOM 761 C CA . ASN A 1 93 ? 17.036 4.948 -27.348 1.00 97.75 93 ASN A CA 1
ATOM 762 C C . ASN A 1 93 ? 15.743 4.299 -26.839 1.00 97.75 93 ASN A C 1
ATOM 764 O O . ASN A 1 93 ? 15.176 4.778 -25.853 1.00 97.75 93 ASN A O 1
ATOM 768 N N . ASP A 1 94 ? 15.301 3.206 -27.461 1.00 97.75 94 ASP A N 1
ATOM 769 C CA . ASP A 1 94 ? 14.138 2.445 -27.001 1.00 97.75 94 ASP A CA 1
ATOM 770 C C . ASP A 1 94 ? 14.378 1.849 -25.606 1.00 97.75 94 ASP A C 1
ATOM 772 O O . ASP A 1 94 ? 13.525 1.979 -24.720 1.00 97.75 94 ASP A O 1
ATOM 776 N N . ASP A 1 95 ? 15.570 1.300 -25.362 1.00 97.62 95 ASP A N 1
ATOM 777 C CA . ASP A 1 95 ? 15.968 0.797 -24.045 1.00 97.62 95 ASP A CA 1
ATOM 778 C C . ASP A 1 95 ? 16.021 1.916 -22.994 1.00 97.62 95 ASP A C 1
ATOM 780 O O . ASP A 1 95 ? 15.477 1.767 -21.897 1.00 97.62 95 ASP A O 1
ATOM 784 N N . ILE A 1 96 ? 16.604 3.077 -23.319 1.00 97.69 96 ILE A N 1
ATOM 785 C CA . ILE A 1 96 ? 16.626 4.248 -22.423 1.00 97.69 96 ILE A CA 1
ATOM 786 C C . ILE A 1 96 ? 15.203 4.683 -22.063 1.00 97.69 96 ILE A C 1
ATOM 788 O O . ILE A 1 96 ? 14.924 5.007 -20.904 1.00 97.69 96 ILE A O 1
ATOM 792 N N . ASN A 1 97 ? 14.292 4.695 -23.035 1.00 97.06 97 ASN A N 1
ATOM 793 C CA . ASN A 1 97 ? 12.898 5.052 -22.794 1.00 97.06 97 ASN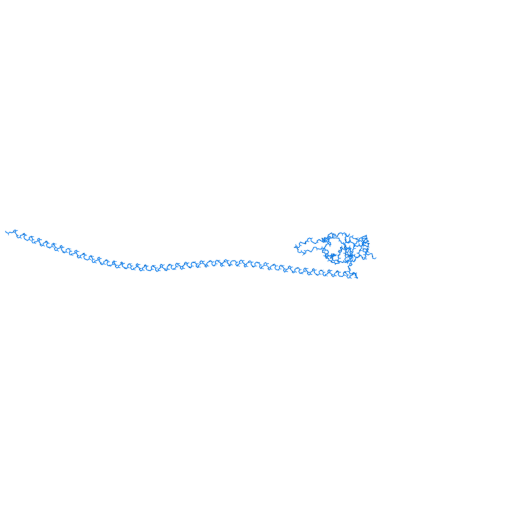 A CA 1
ATOM 794 C C . ASN A 1 97 ? 12.207 4.029 -21.886 1.00 97.06 97 ASN A C 1
ATOM 796 O O . ASN A 1 97 ? 11.511 4.434 -20.950 1.00 97.06 97 ASN A O 1
ATOM 800 N N . ARG A 1 98 ? 12.462 2.730 -22.081 1.00 97.25 98 ARG A N 1
ATOM 801 C CA . ARG A 1 98 ? 11.967 1.671 -21.192 1.00 97.25 98 ARG A CA 1
ATOM 802 C C . ARG A 1 98 ? 12.484 1.849 -19.761 1.00 97.25 98 ARG A C 1
ATOM 804 O O . ARG A 1 98 ? 11.681 1.864 -18.830 1.00 97.25 98 ARG A O 1
ATOM 811 N N . TYR A 1 99 ? 13.784 2.086 -19.579 1.00 97.38 99 TYR A N 1
ATOM 812 C CA . TYR A 1 99 ? 14.366 2.330 -18.253 1.00 97.38 99 TYR A CA 1
ATOM 813 C C . TYR A 1 99 ? 13.801 3.583 -17.577 1.00 97.38 99 TYR A C 1
ATOM 815 O O . TYR A 1 99 ? 13.573 3.591 -16.366 1.00 97.38 99 TYR A O 1
ATOM 823 N N . ARG A 1 100 ? 13.544 4.655 -18.336 1.00 97.75 100 ARG A N 1
ATOM 824 C CA . ARG A 1 100 ? 12.901 5.866 -17.800 1.00 97.75 100 ARG A CA 1
ATOM 825 C C . ARG A 1 100 ? 11.487 5.574 -17.307 1.00 97.75 100 ARG A C 1
ATOM 827 O O . ARG A 1 100 ? 11.147 5.996 -16.204 1.00 97.75 100 ARG A O 1
ATOM 834 N N . GLN A 1 101 ? 10.698 4.828 -18.081 1.00 96.81 101 GLN A N 1
ATOM 835 C CA . GLN A 1 101 ? 9.346 4.425 -17.687 1.00 96.81 101 GLN A CA 1
ATOM 836 C C . GLN A 1 101 ? 9.360 3.547 -16.430 1.00 96.81 101 GLN A C 1
ATOM 838 O O . GLN A 1 101 ? 8.612 3.814 -15.488 1.00 96.81 101 GLN A O 1
ATOM 843 N N . GLU A 1 102 ? 10.246 2.552 -16.372 1.00 97.12 102 GLU A N 1
ATOM 844 C CA . GLU A 1 102 ? 10.387 1.675 -15.207 1.00 97.12 102 GLU A CA 1
ATOM 845 C C . GLU A 1 102 ? 10.804 2.456 -13.955 1.00 97.12 102 GLU A C 1
ATOM 847 O O . GLU A 1 102 ? 10.213 2.287 -12.886 1.00 97.12 102 GLU A O 1
ATOM 852 N N . LYS A 1 103 ? 11.754 3.389 -14.087 1.00 97.69 103 LYS A N 1
ATOM 853 C CA . LYS A 1 103 ? 12.168 4.269 -12.988 1.00 97.69 103 LYS A CA 1
ATOM 854 C C . LYS A 1 103 ? 10.999 5.097 -12.455 1.00 97.69 103 LYS A C 1
ATOM 856 O O . LYS A 1 103 ? 10.822 5.176 -11.239 1.00 97.69 103 LYS A O 1
ATOM 861 N N . THR A 1 104 ? 10.198 5.702 -13.331 1.00 96.44 104 THR A N 1
ATOM 862 C CA . THR A 1 104 ? 9.016 6.473 -12.918 1.00 96.44 104 THR A CA 1
ATOM 863 C C . THR A 1 104 ? 7.984 5.584 -12.219 1.00 96.44 104 THR A C 1
ATOM 865 O O . THR A 1 104 ? 7.457 5.970 -11.174 1.00 96.44 104 THR A O 1
ATOM 868 N N . ALA A 1 105 ? 7.742 4.372 -12.727 1.00 95.88 105 ALA A N 1
ATOM 869 C CA . ALA A 1 105 ? 6.829 3.413 -12.104 1.00 95.88 105 ALA A CA 1
ATOM 870 C C . ALA A 1 105 ? 7.313 2.965 -10.711 1.00 95.88 105 ALA A C 1
ATOM 872 O O . ALA A 1 105 ? 6.523 2.906 -9.765 1.00 95.88 105 ALA A O 1
ATOM 873 N N . LEU A 1 106 ? 8.614 2.705 -10.553 1.00 96.81 106 LEU A N 1
ATOM 874 C CA . LEU A 1 106 ? 9.217 2.355 -9.265 1.00 96.81 106 LEU A CA 1
ATOM 875 C C . LEU A 1 106 ? 9.128 3.503 -8.255 1.00 96.81 106 LEU A C 1
ATOM 877 O O . LEU A 1 106 ? 8.783 3.265 -7.099 1.00 96.81 106 LEU A O 1
ATOM 881 N N . GLN A 1 107 ? 9.374 4.744 -8.681 1.00 96.62 107 GLN A N 1
ATOM 882 C CA . GLN A 1 107 ? 9.221 5.921 -7.819 1.00 96.62 107 GLN A CA 1
ATOM 883 C C . GLN A 1 107 ? 7.771 6.102 -7.353 1.00 96.62 107 GLN A C 1
ATOM 885 O O . GLN A 1 107 ? 7.535 6.320 -6.163 1.00 96.62 107 GLN A O 1
ATOM 890 N N . ALA A 1 108 ? 6.796 5.940 -8.252 1.00 95.25 108 ALA A N 1
ATOM 891 C CA . ALA A 1 108 ? 5.379 5.985 -7.896 1.00 95.25 108 ALA A CA 1
ATOM 892 C C . ALA A 1 108 ? 5.011 4.879 -6.890 1.00 95.25 108 ALA A C 1
ATOM 894 O O . ALA A 1 108 ? 4.335 5.135 -5.891 1.00 95.25 108 ALA A O 1
ATOM 895 N N . ARG A 1 109 ? 5.518 3.655 -7.094 1.00 95.00 109 ARG A N 1
ATOM 896 C CA . ARG A 1 109 ? 5.309 2.535 -6.165 1.00 95.00 109 ARG A CA 1
ATOM 897 C C . ARG A 1 109 ? 5.941 2.792 -4.797 1.00 95.00 109 ARG A C 1
ATOM 899 O O . ARG A 1 109 ? 5.326 2.477 -3.782 1.00 95.00 109 ARG A O 1
ATOM 906 N N . GLN A 1 110 ? 7.138 3.374 -4.754 1.00 96.00 110 GLN A N 1
ATOM 907 C CA . GLN A 1 110 ? 7.812 3.727 -3.505 1.00 96.00 110 GLN A CA 1
ATOM 908 C C . GLN A 1 110 ? 7.016 4.773 -2.714 1.00 96.00 110 GLN A C 1
ATOM 910 O O . GLN A 1 110 ? 6.844 4.621 -1.506 1.00 96.00 110 GLN A O 1
ATOM 915 N N . GLN A 1 111 ? 6.487 5.799 -3.385 1.00 93.88 111 GLN A N 1
ATOM 916 C CA . GLN A 1 111 ? 5.631 6.805 -2.752 1.00 93.88 111 GLN A CA 1
ATOM 917 C C . GLN A 1 111 ? 4.340 6.184 -2.204 1.00 93.88 111 GLN A C 1
ATOM 919 O O . GLN A 1 111 ? 3.984 6.436 -1.053 1.00 93.88 111 GLN A O 1
ATOM 924 N N . ALA A 1 112 ? 3.678 5.323 -2.984 1.00 92.19 112 ALA A N 1
ATOM 925 C CA . ALA A 1 112 ? 2.472 4.622 -2.545 1.00 92.19 112 ALA A CA 1
ATOM 926 C C . ALA A 1 112 ? 2.732 3.732 -1.315 1.00 92.19 112 ALA A C 1
ATOM 928 O O . ALA A 1 112 ? 1.967 3.764 -0.350 1.00 92.19 112 ALA A O 1
ATOM 929 N N . LEU A 1 113 ? 3.843 2.986 -1.312 1.00 93.88 113 LEU A N 1
ATOM 930 C CA . LEU A 1 113 ? 4.254 2.172 -0.166 1.00 93.88 113 LEU A CA 1
ATOM 931 C C . LEU A 1 113 ? 4.539 3.032 1.067 1.00 93.88 113 LEU A C 1
ATOM 933 O O . LEU A 1 113 ? 4.071 2.696 2.149 1.00 93.88 113 LEU A O 1
ATOM 937 N N . HIS A 1 114 ? 5.240 4.157 0.908 1.00 92.69 114 HIS A N 1
ATOM 938 C CA . HIS A 1 114 ? 5.540 5.064 2.014 1.00 92.69 114 HIS A CA 1
ATOM 939 C C . HIS A 1 114 ? 4.257 5.600 2.675 1.00 92.69 114 HIS A C 1
ATOM 941 O O . HIS A 1 114 ? 4.117 5.534 3.898 1.00 92.69 114 HIS A O 1
ATOM 947 N N . VAL A 1 115 ? 3.283 6.057 1.877 1.00 91.12 115 VAL A N 1
ATOM 948 C CA . VAL A 1 115 ? 1.969 6.505 2.379 1.00 91.12 115 VAL A CA 1
ATOM 949 C C . VAL A 1 115 ? 1.245 5.375 3.114 1.00 91.12 115 VAL A C 1
ATOM 951 O O . VAL A 1 115 ? 0.761 5.583 4.226 1.00 91.12 115 VAL A O 1
ATOM 954 N N . SER A 1 116 ? 1.228 4.164 2.547 1.00 92.12 116 SER A N 1
ATOM 955 C CA . SER A 1 116 ? 0.601 3.005 3.189 1.00 92.12 116 SER A CA 1
ATOM 956 C C . SER A 1 116 ? 1.263 2.645 4.521 1.00 92.12 116 SER A C 1
ATOM 958 O O . SER A 1 116 ? 0.558 2.353 5.484 1.00 92.12 116 SER A O 1
ATOM 960 N N . THR A 1 117 ? 2.597 2.678 4.605 1.00 92.69 117 THR A N 1
ATOM 961 C CA . THR A 1 117 ? 3.312 2.363 5.850 1.00 92.69 117 THR A CA 1
ATOM 962 C C . THR A 1 117 ? 3.035 3.381 6.950 1.00 92.69 117 THR A C 1
ATOM 964 O O . THR A 1 117 ? 2.827 2.974 8.089 1.00 92.69 117 THR A O 1
ATOM 967 N N . HIS A 1 118 ? 2.955 4.677 6.619 1.00 90.38 118 HIS A N 1
ATOM 968 C CA . HIS A 1 118 ? 2.574 5.715 7.588 1.00 90.38 118 HIS A CA 1
ATOM 969 C C . HIS A 1 118 ? 1.114 5.594 8.035 1.00 90.38 118 HIS A C 1
ATOM 971 O O . HIS A 1 118 ? 0.811 5.818 9.204 1.00 90.38 118 HIS A O 1
ATOM 977 N N . GLY A 1 119 ? 0.208 5.200 7.135 1.00 89.94 119 GLY A N 1
ATOM 978 C CA . GLY A 1 119 ? -1.180 4.906 7.503 1.00 89.94 119 GLY A CA 1
ATOM 979 C C . GLY A 1 119 ? -1.277 3.762 8.518 1.00 89.94 119 GLY A C 1
ATOM 980 O O . GLY A 1 119 ? -1.917 3.906 9.557 1.00 89.94 119 GLY A O 1
ATOM 981 N N . LEU A 1 120 ? -0.569 2.657 8.261 1.00 92.31 120 LEU A N 1
ATOM 982 C CA . LEU A 1 120 ? -0.558 1.486 9.144 1.00 92.31 120 LEU A CA 1
ATOM 983 C C . LEU A 1 120 ? 0.082 1.770 10.510 1.00 92.31 120 LEU A C 1
ATOM 985 O O . LEU A 1 120 ? -0.374 1.241 11.524 1.00 92.31 120 LEU A O 1
ATOM 989 N N . THR A 1 121 ? 1.131 2.596 10.575 1.00 92.62 121 THR A N 1
ATOM 990 C CA . THR A 1 121 ? 1.732 2.977 11.863 1.00 92.62 121 THR A CA 1
ATOM 991 C C . THR A 1 121 ? 0.801 3.864 12.685 1.00 92.62 121 THR A C 1
ATOM 993 O O . THR A 1 121 ? 0.701 3.658 13.895 1.00 92.62 121 THR A O 1
ATOM 996 N N . ALA A 1 122 ? 0.078 4.793 12.050 1.00 92.19 122 ALA A N 1
ATOM 997 C CA . ALA A 1 122 ? -0.921 5.621 12.722 1.00 92.19 122 ALA A CA 1
ATOM 998 C C . ALA A 1 122 ? -2.092 4.784 13.268 1.00 92.19 122 ALA A C 1
ATOM 1000 O O . ALA A 1 122 ? -2.485 4.948 14.424 1.00 92.19 122 ALA A O 1
ATOM 1001 N N . GLU A 1 123 ? -2.607 3.840 12.476 1.00 93.25 123 GLU A N 1
ATOM 1002 C CA . GLU A 1 123 ? -3.669 2.923 12.909 1.00 93.25 123 GLU A CA 1
ATOM 1003 C C . GLU A 1 123 ? -3.209 2.035 14.072 1.00 93.25 123 GLU A C 1
ATOM 1005 O O . GLU A 1 123 ? -3.900 1.927 15.087 1.00 93.25 123 GLU A O 1
ATOM 1010 N N . LYS A 1 124 ? -1.995 1.472 13.986 1.00 95.19 124 LYS A N 1
ATOM 1011 C CA . LYS A 1 124 ? -1.392 0.702 15.081 1.00 95.19 124 LYS A CA 1
ATOM 1012 C C . LYS A 1 124 ? -1.319 1.521 16.372 1.00 95.19 124 LYS A C 1
ATOM 1014 O O . LYS A 1 124 ? -1.666 1.002 17.430 1.00 95.19 124 LYS A O 1
ATOM 1019 N N . GLN A 1 125 ? -0.876 2.776 16.300 1.00 93.31 125 GLN A N 1
ATOM 1020 C CA . GLN A 1 125 ? -0.775 3.639 17.478 1.00 93.31 125 GLN A CA 1
ATOM 1021 C C . GLN A 1 125 ? -2.156 3.923 18.089 1.00 93.31 125 GLN A C 1
ATOM 1023 O O . GLN A 1 125 ? -2.328 3.811 19.301 1.00 93.31 125 GLN A O 1
ATOM 1028 N N . SER A 1 126 ? -3.162 4.189 17.252 1.00 93.00 126 SER A N 1
ATOM 1029 C CA . SER A 1 126 ? -4.546 4.390 17.700 1.00 93.00 126 SER A CA 1
ATOM 1030 C C . SER A 1 126 ? -5.135 3.147 18.383 1.00 93.00 126 SER A C 1
ATOM 1032 O O . SER A 1 126 ? -5.817 3.256 19.408 1.00 93.00 126 SER A O 1
ATOM 1034 N N . LEU A 1 127 ? -4.840 1.953 17.859 1.00 94.06 127 LEU A N 1
ATOM 1035 C CA . LEU A 1 127 ? -5.250 0.685 18.464 1.00 94.06 127 LEU A CA 1
ATOM 1036 C C . LEU A 1 127 ? -4.577 0.451 19.821 1.00 94.06 127 LEU A C 1
ATOM 1038 O O . LEU A 1 127 ? -5.250 0.017 20.755 1.00 94.06 127 LEU A O 1
ATOM 1042 N N . ILE A 1 128 ? -3.287 0.774 19.956 1.00 94.94 128 ILE A N 1
ATOM 1043 C CA . ILE A 1 128 ? -2.567 0.687 21.236 1.00 94.94 128 ILE A CA 1
ATOM 1044 C C . ILE A 1 128 ? -3.227 1.593 22.281 1.00 94.94 128 ILE A C 1
ATOM 1046 O O . ILE A 1 128 ? -3.613 1.113 23.344 1.00 94.94 128 ILE A O 1
ATOM 1050 N N . GLU A 1 129 ? -3.460 2.867 21.961 1.00 91.25 129 GLU A N 1
ATOM 1051 C CA . GLU A 1 129 ? -4.109 3.815 22.882 1.00 91.25 129 GLU A CA 1
ATOM 1052 C C . GLU A 1 129 ? -5.536 3.393 23.264 1.00 91.25 129 GLU A C 1
ATOM 1054 O O . GLU A 1 129 ? -6.009 3.656 24.374 1.00 91.25 129 GLU A O 1
ATOM 1059 N N . SER A 1 130 ? -6.252 2.755 22.337 1.00 90.56 130 SER A N 1
ATOM 1060 C CA . SER A 1 130 ? -7.598 2.233 22.585 1.00 90.56 130 SER A CA 1
ATOM 1061 C C . SER A 1 130 ? -7.561 1.018 23.515 1.00 90.56 130 SER A C 1
ATOM 1063 O O . SER A 1 130 ? -8.361 0.931 24.448 1.00 90.56 130 SER A O 1
ATOM 1065 N N . LEU A 1 131 ? -6.603 0.107 23.319 1.00 93.50 131 LEU A N 1
ATOM 1066 C CA . LEU A 1 131 ? -6.386 -1.046 24.196 1.00 93.50 131 LEU A CA 1
ATOM 1067 C C . LEU A 1 131 ? -5.960 -0.627 25.605 1.00 93.50 131 LEU A C 1
ATOM 1069 O O . LEU A 1 131 ? -6.436 -1.206 26.584 1.00 93.50 131 LEU A O 1
ATOM 1073 N N . GLU A 1 132 ? -5.107 0.387 25.732 1.00 92.00 132 GLU A N 1
ATOM 1074 C CA . GLU A 1 132 ? -4.709 0.940 27.029 1.00 92.00 132 GLU A CA 1
ATOM 1075 C C . GLU A 1 132 ? -5.916 1.520 27.774 1.00 92.00 132 GLU A C 1
ATOM 1077 O O . GLU A 1 132 ? -6.145 1.177 28.938 1.00 92.00 132 GLU A O 1
ATOM 1082 N N . ARG A 1 133 ? -6.754 2.308 27.087 1.00 86.56 133 ARG A N 1
ATOM 1083 C CA . ARG A 1 133 ? -8.008 2.838 27.649 1.00 86.56 133 ARG A CA 1
ATOM 1084 C C . ARG A 1 133 ? -8.951 1.728 28.110 1.00 86.56 133 ARG A C 1
ATOM 1086 O O . ARG A 1 133 ? -9.423 1.771 29.246 1.00 86.56 133 ARG A O 1
ATOM 1093 N N . LEU A 1 134 ? -9.178 0.712 27.277 1.00 88.94 134 LEU A N 1
ATOM 1094 C CA . LEU A 1 134 ? -10.016 -0.440 27.633 1.00 88.94 134 LEU A CA 1
ATOM 1095 C C . LEU A 1 134 ? -9.442 -1.228 28.815 1.00 88.94 134 LEU A C 1
ATOM 1097 O O . LEU A 1 134 ? -10.189 -1.693 29.672 1.00 88.94 134 LEU A O 1
ATOM 1101 N N . THR A 1 135 ? -8.118 -1.355 28.901 1.00 89.00 135 THR A N 1
ATOM 1102 C CA . THR A 1 135 ? -7.455 -2.043 30.016 1.00 89.00 135 THR A CA 1
ATOM 1103 C C . THR A 1 135 ? -7.668 -1.299 31.330 1.00 89.00 135 THR A C 1
ATOM 1105 O O . THR A 1 135 ? -7.976 -1.926 32.346 1.00 89.00 135 THR A O 1
ATOM 1108 N N . VAL A 1 136 ? -7.549 0.033 31.320 1.00 88.50 136 VAL A N 1
ATOM 1109 C CA . VAL A 1 136 ? -7.833 0.873 32.493 1.00 88.50 136 VAL A CA 1
ATOM 1110 C C . VAL A 1 136 ? -9.302 0.754 32.895 1.00 88.50 136 VAL A C 1
ATOM 1112 O O . VAL A 1 136 ? -9.583 0.475 34.059 1.00 88.50 136 VAL A O 1
ATOM 1115 N N . GLN A 1 137 ? -10.227 0.871 31.940 1.00 80.94 137 GLN A N 1
ATOM 1116 C CA . GLN A 1 137 ? -11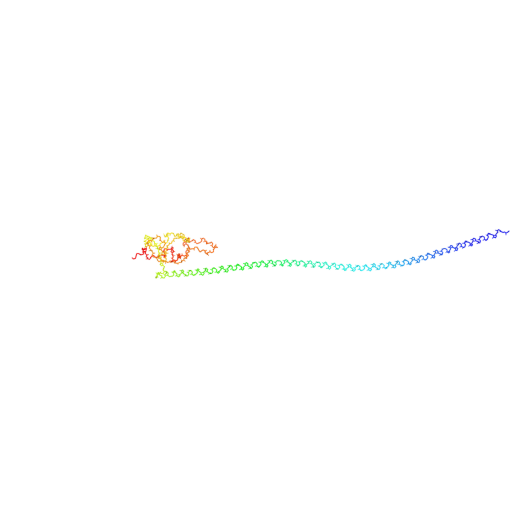.663 0.723 32.198 1.00 80.94 137 GLN A CA 1
ATOM 1117 C C . GLN A 1 137 ? -12.003 -0.655 32.776 1.00 80.94 137 GLN A C 1
ATOM 1119 O O . GLN A 1 137 ? -12.735 -0.750 33.757 1.00 80.94 137 GLN A O 1
ATOM 1124 N N . LYS A 1 138 ? -11.422 -1.730 32.230 1.00 85.00 138 LYS A N 1
ATOM 1125 C CA . LYS A 1 138 ? -11.621 -3.090 32.743 1.00 85.00 138 LYS A CA 1
ATOM 1126 C C . LYS A 1 138 ? -11.104 -3.244 34.172 1.00 85.00 138 LYS A C 1
ATOM 1128 O O . LYS A 1 138 ? -11.767 -3.880 34.983 1.00 85.00 138 LYS A O 1
ATOM 1133 N N . ARG A 1 139 ? -9.939 -2.671 34.502 1.00 86.38 139 ARG A N 1
ATOM 1134 C CA . ARG A 1 139 ? -9.414 -2.690 35.880 1.00 86.38 139 ARG A CA 1
ATOM 1135 C C . ARG A 1 139 ? -10.334 -1.946 36.843 1.00 86.38 139 ARG A C 1
ATOM 1137 O O . ARG A 1 139 ? -10.624 -2.484 37.902 1.00 86.38 139 ARG A O 1
ATOM 1144 N N . GLN A 1 140 ? -10.816 -0.765 36.458 1.00 82.88 140 GLN A N 1
ATOM 1145 C CA . GLN A 1 140 ? -11.766 0.010 37.262 1.00 82.88 140 GLN A CA 1
ATOM 1146 C C . GLN A 1 140 ? -13.076 -0.757 37.480 1.00 82.88 140 GLN A C 1
ATOM 1148 O O . GLN A 1 140 ? -13.554 -0.834 38.604 1.00 82.88 140 GLN A O 1
ATOM 1153 N N . ALA A 1 141 ? -13.617 -1.388 36.434 1.00 76.88 141 ALA A N 1
ATOM 1154 C CA . ALA A 1 141 ? -14.821 -2.209 36.542 1.00 76.88 141 ALA A CA 1
ATOM 1155 C C . ALA A 1 141 ? -14.622 -3.424 37.466 1.00 76.88 141 ALA A C 1
ATOM 1157 O O . ALA A 1 141 ? -15.504 -3.741 38.256 1.00 76.88 141 ALA A O 1
ATOM 1158 N N . LEU A 1 142 ? -13.457 -4.082 37.405 1.00 84.25 142 LEU A N 1
ATOM 1159 C CA . LEU A 1 142 ? -13.130 -5.199 38.299 1.00 84.25 142 LEU A CA 1
ATOM 1160 C C . LEU A 1 142 ? -12.977 -4.754 39.757 1.00 84.25 142 LEU A C 1
ATOM 1162 O O . LEU A 1 142 ? -13.458 -5.448 40.645 1.00 84.25 142 LEU A O 1
ATOM 1166 N N . GLN A 1 143 ? -12.331 -3.611 40.006 1.00 85.75 143 GLN A N 1
ATOM 1167 C CA . GLN A 1 143 ? -12.220 -3.036 41.352 1.00 85.75 143 GLN A CA 1
ATOM 1168 C C . GLN A 1 143 ? -13.601 -2.699 41.917 1.00 85.75 143 GLN A C 1
ATOM 1170 O O . GLN A 1 143 ? -13.929 -3.119 43.019 1.00 85.75 143 GLN A O 1
ATOM 1175 N N . HIS A 1 144 ? -14.442 -2.037 41.121 1.00 82.31 144 HIS A N 1
ATOM 1176 C CA . HIS A 1 144 ? -15.823 -1.725 41.491 1.00 82.31 144 HIS A CA 1
ATOM 1177 C C . HIS A 1 144 ? -16.634 -2.983 41.816 1.00 82.31 144 HIS A C 1
ATOM 1179 O O . HIS A 1 144 ? -17.330 -3.038 42.826 1.00 82.31 144 HIS A O 1
ATOM 1185 N N . GLN A 1 145 ? -16.508 -4.028 40.992 1.00 81.69 145 GLN A N 1
ATOM 1186 C CA . GLN A 1 145 ? -17.171 -5.304 41.250 1.00 81.69 145 GLN A CA 1
ATOM 1187 C C . GLN A 1 145 ? -16.702 -5.930 42.574 1.00 81.69 145 GLN A C 1
ATOM 1189 O O . GLN A 1 145 ? -17.532 -6.420 43.336 1.00 81.69 145 GLN A O 1
ATOM 1194 N N . GLN A 1 146 ? -15.399 -5.894 42.868 1.00 86.19 146 GLN A N 1
ATOM 1195 C CA . GLN A 1 146 ? -14.851 -6.400 44.132 1.00 86.19 146 GLN A CA 1
ATOM 1196 C C . GLN A 1 146 ? -15.383 -5.619 45.340 1.00 86.19 146 GLN A C 1
ATOM 1198 O O . GLN A 1 146 ? -15.796 -6.236 46.318 1.00 86.19 146 GLN A O 1
ATOM 1203 N N . GLU A 1 147 ? -15.435 -4.287 45.255 1.00 86.12 147 GLU A N 1
ATOM 1204 C CA . GLU A 1 147 ? -16.005 -3.430 46.304 1.00 86.12 147 GLU A CA 1
ATOM 1205 C C . GLU A 1 147 ? -17.489 -3.743 46.546 1.00 86.12 147 GLU A C 1
ATOM 1207 O O . GLU A 1 147 ? -17.933 -3.829 47.692 1.00 86.12 147 GLU A O 1
ATOM 1212 N N . LEU A 1 148 ? -18.265 -3.959 45.479 1.00 84.12 148 LEU A N 1
ATOM 1213 C CA . LEU A 1 148 ? -19.673 -4.338 45.590 1.00 84.12 148 LEU A CA 1
ATOM 1214 C C . LEU A 1 148 ? -19.842 -5.721 46.237 1.00 84.12 148 LEU A C 1
ATOM 1216 O O . LEU A 1 148 ? -20.701 -5.900 47.101 1.00 84.12 148 LEU A O 1
ATOM 1220 N N . GLU A 1 149 ? -19.033 -6.702 45.834 1.00 85.44 149 GLU A N 1
ATOM 1221 C CA . GLU A 1 149 ? -19.045 -8.048 46.415 1.00 85.44 149 GLU A CA 1
ATOM 1222 C C . GLU A 1 149 ? -18.672 -8.033 47.906 1.00 85.44 149 GLU A C 1
ATOM 1224 O O . GLU A 1 149 ? -19.275 -8.767 48.694 1.00 85.44 149 GLU A O 1
ATOM 1229 N N . GLU A 1 150 ? -17.723 -7.186 48.308 1.00 86.88 150 GLU A N 1
ATOM 1230 C CA . GLU A 1 150 ? -17.339 -6.983 49.708 1.00 86.88 150 GLU A CA 1
ATOM 1231 C C . GLU A 1 150 ? -18.473 -6.333 50.515 1.00 86.88 150 GLU A C 1
ATOM 1233 O O . GLU A 1 150 ? -18.884 -6.886 51.535 1.00 86.88 150 GLU A O 1
ATOM 1238 N N . GLN A 1 151 ? -19.086 -5.258 50.003 1.00 84.19 151 GLN A N 1
ATOM 1239 C CA . GLN A 1 151 ? -20.255 -4.624 50.632 1.00 84.19 151 GLN A CA 1
ATOM 1240 C C . GLN A 1 151 ? -21.416 -5.609 50.827 1.00 84.19 151 GLN A C 1
ATOM 1242 O O . GLN A 1 151 ? -22.055 -5.634 51.881 1.00 84.19 151 GLN A O 1
ATOM 1247 N N . LEU A 1 152 ? -21.698 -6.446 49.823 1.00 84.06 152 LEU A N 1
ATOM 1248 C CA . LEU A 1 152 ? -22.726 -7.481 49.926 1.00 84.06 152 LEU A CA 1
ATOM 1249 C C . LEU A 1 152 ? -22.368 -8.537 50.970 1.00 84.06 152 LEU A C 1
ATOM 1251 O O . LEU A 1 152 ? -23.242 -8.968 51.723 1.00 84.06 152 LEU A O 1
ATOM 1255 N N . ARG A 1 153 ? -21.100 -8.957 51.031 1.00 84.69 153 ARG A N 1
ATOM 1256 C CA . ARG A 1 153 ? -20.623 -9.927 52.022 1.00 84.69 153 ARG A CA 1
ATOM 1257 C C . ARG A 1 153 ? -20.780 -9.397 53.442 1.00 84.69 153 ARG A C 1
ATOM 1259 O O . ARG A 1 153 ? -21.287 -10.131 54.288 1.00 84.69 153 ARG A O 1
ATOM 1266 N N . ASP A 1 154 ? -20.414 -8.144 53.686 1.00 84.75 154 ASP A N 1
ATOM 1267 C CA . ASP A 1 154 ? -20.552 -7.505 54.996 1.00 84.75 154 ASP A CA 1
ATOM 1268 C C . ASP A 1 154 ? -22.018 -7.408 55.426 1.00 84.75 154 ASP A C 1
ATOM 1270 O O . ASP A 1 154 ? -22.364 -7.733 56.564 1.00 84.75 154 ASP A O 1
ATOM 1274 N N . LEU A 1 155 ? -22.909 -7.034 54.504 1.00 81.81 155 LEU A N 1
ATOM 1275 C CA . LEU A 1 155 ? -24.348 -6.989 54.771 1.00 81.81 155 LEU A CA 1
ATOM 1276 C C . LEU A 1 155 ? -24.939 -8.383 55.031 1.00 81.81 155 LEU A C 1
ATOM 1278 O O . LEU A 1 155 ? -25.798 -8.535 55.900 1.00 81.81 155 LEU A O 1
ATOM 1282 N N . MET A 1 156 ? -24.474 -9.415 54.322 1.00 80.94 156 MET A N 1
ATOM 1283 C CA . MET A 1 156 ? -24.873 -10.800 54.594 1.00 80.94 156 MET A CA 1
ATOM 1284 C C . MET A 1 156 ? -24.347 -11.286 55.951 1.00 80.94 156 MET A C 1
ATOM 1286 O O . MET A 1 156 ? -25.072 -11.975 56.665 1.00 80.94 156 MET A O 1
ATOM 1290 N N . ALA A 1 157 ? -23.132 -10.898 56.353 1.00 78.62 157 ALA A N 1
ATOM 1291 C CA . ALA A 1 157 ? -22.559 -11.259 57.652 1.00 78.62 157 ALA A CA 1
ATOM 1292 C C . ALA A 1 157 ? -23.356 -10.674 58.835 1.00 78.62 157 ALA A C 1
ATOM 1294 O O . ALA A 1 157 ? -23.459 -11.309 59.885 1.00 78.62 157 ALA A O 1
ATOM 1295 N N . GLN A 1 158 ? -23.983 -9.507 58.655 1.00 73.62 158 GLN A N 1
ATOM 1296 C CA . GLN A 1 158 ? -24.868 -8.897 59.657 1.00 73.62 158 GLN A CA 1
ATOM 1297 C C . GLN A 1 158 ? -26.186 -9.669 59.864 1.00 73.62 158 GLN A C 1
ATOM 1299 O O . GLN A 1 158 ? -26.850 -9.478 60.882 1.00 73.62 158 GLN A O 1
ATOM 1304 N N . SER A 1 159 ? -26.577 -10.549 58.934 1.00 64.62 159 SER A N 1
ATOM 1305 C CA . SER A 1 159 ? -27.874 -11.247 58.967 1.00 64.62 159 SER A CA 1
ATOM 1306 C C . SER A 1 159 ? -27.943 -12.466 59.905 1.00 64.62 159 SER A C 1
ATOM 1308 O O . SER A 1 159 ? -29.029 -12.981 60.167 1.00 64.62 159 SER A O 1
ATOM 1310 N N . GLY A 1 160 ? -26.817 -12.936 60.452 1.00 62.34 160 GLY A N 1
ATOM 1311 C CA . GLY A 1 160 ? -26.779 -14.134 61.296 1.00 62.34 160 GLY A CA 1
ATOM 1312 C C . GLY A 1 160 ? -26.777 -15.460 60.511 1.00 62.34 160 GLY A C 1
ATOM 1313 O O . GLY A 1 160 ? -26.203 -15.563 59.433 1.00 62.34 160 GLY A O 1
ATOM 1314 N N . LYS A 1 161 ? -27.347 -16.530 61.093 1.00 60.84 161 LYS A N 1
ATOM 1315 C CA . LYS A 1 161 ? -27.175 -17.937 60.644 1.00 60.84 161 LYS A CA 1
ATOM 1316 C C . LYS A 1 161 ? -27.935 -18.333 59.362 1.00 60.84 161 LYS A C 1
ATOM 1318 O O . LYS A 1 161 ? -27.746 -19.453 58.894 1.00 60.84 161 LYS A O 1
ATOM 1323 N N . SER A 1 162 ? -28.817 -17.488 58.833 1.00 66.06 162 SER A N 1
ATOM 1324 C CA . SER A 1 162 ? -29.762 -17.844 57.760 1.00 66.06 162 SER A CA 1
ATOM 1325 C C . SER A 1 162 ? -29.227 -17.626 56.339 1.00 66.06 162 SER A C 1
ATOM 1327 O O . SER A 1 162 ? -29.772 -18.197 55.393 1.00 66.06 162 SER A O 1
ATOM 1329 N N . GLY A 1 163 ? -28.139 -16.863 56.182 1.00 68.44 163 GLY A N 1
ATOM 1330 C CA . GLY A 1 163 ? -27.470 -16.646 54.895 1.00 68.44 163 GLY A CA 1
ATOM 1331 C C . GLY A 1 163 ? -28.181 -15.676 53.940 1.00 68.44 163 GLY A C 1
ATOM 1332 O O . GLY A 1 163 ? -27.791 -15.601 52.776 1.00 68.44 163 GLY A O 1
ATOM 1333 N N . GLY A 1 164 ? -29.217 -14.960 54.391 1.00 81.38 164 GLY A N 1
ATOM 1334 C CA . GLY A 1 164 ? -29.848 -13.867 53.645 1.00 81.38 164 GLY A CA 1
ATOM 1335 C C . GLY A 1 164 ? -29.221 -12.497 53.926 1.00 81.38 164 GLY A C 1
ATOM 1336 O O . GLY A 1 164 ? -28.243 -12.373 54.649 1.00 81.38 164 GLY A O 1
ATOM 1337 N N . LEU A 1 165 ? -29.770 -11.435 53.341 1.00 89.06 165 LEU A N 1
ATOM 1338 C CA . LEU A 1 165 ? -29.366 -10.050 53.604 1.00 89.06 165 LEU A CA 1
ATOM 1339 C C . LEU A 1 165 ? -30.513 -9.297 54.275 1.00 89.06 165 LEU A C 1
ATOM 1341 O O . LEU A 1 165 ? -31.638 -9.329 53.784 1.00 89.06 165 LEU A O 1
ATOM 1345 N N . VAL A 1 166 ? -30.246 -8.607 55.383 1.00 90.50 166 VAL A N 1
ATOM 1346 C CA . VAL A 1 166 ? -31.270 -7.791 56.048 1.00 90.50 166 VAL A CA 1
ATOM 1347 C C . VAL A 1 166 ? -31.449 -6.482 55.290 1.00 90.50 166 VAL A C 1
ATOM 1349 O O . VAL A 1 166 ? -30.482 -5.767 55.035 1.00 90.50 166 VAL A O 1
ATOM 1352 N N . ALA A 1 167 ? -32.692 -6.160 54.954 1.00 92.38 167 ALA A N 1
ATOM 1353 C CA . ALA A 1 167 ? -33.049 -4.929 54.273 1.00 92.38 167 ALA A CA 1
ATOM 1354 C C . ALA A 1 167 ? -34.356 -4.347 54.818 1.00 92.38 167 ALA A C 1
ATOM 1356 O O . ALA A 1 167 ? -35.113 -4.997 55.542 1.00 92.38 167 ALA A O 1
ATOM 1357 N N . TYR A 1 168 ? -34.619 -3.102 54.446 1.00 91.56 168 TYR A N 1
ATOM 1358 C CA . TYR A 1 168 ? -35.694 -2.291 54.994 1.00 91.56 168 TYR A CA 1
ATOM 1359 C C . TYR A 1 168 ? -36.583 -1.759 53.872 1.00 91.56 168 TYR A C 1
ATOM 1361 O O . TYR A 1 168 ? -36.098 -1.288 52.842 1.00 91.56 168 TYR A O 1
ATOM 1369 N N . HIS A 1 169 ? -37.893 -1.829 54.071 1.00 91.00 169 HIS A N 1
ATOM 1370 C CA . HIS A 1 169 ? -38.903 -1.276 53.179 1.00 91.00 169 HIS A CA 1
ATOM 1371 C C . HIS A 1 169 ? -39.835 -0.373 53.977 1.00 91.00 169 HIS A C 1
ATOM 1373 O O . HIS A 1 169 ? -40.507 -0.840 54.892 1.00 91.00 169 HIS A O 1
ATOM 1379 N N . GLN A 1 170 ? -39.908 0.908 53.623 1.00 89.69 170 GLN A N 1
ATOM 1380 C CA . GLN A 1 170 ? -40.838 1.825 54.272 1.00 89.69 170 GLN A CA 1
ATOM 1381 C C . GLN A 1 170 ? -42.168 1.871 53.505 1.00 89.69 170 GLN A C 1
ATOM 1383 O O . GLN A 1 170 ? -42.189 2.030 52.284 1.00 89.69 170 GLN A O 1
ATOM 1388 N N . THR A 1 171 ? -43.277 1.734 54.230 1.00 87.00 171 THR A N 1
ATOM 1389 C CA . THR A 1 171 ? -44.640 1.634 53.696 1.00 87.00 171 THR A CA 1
ATOM 1390 C C . THR A 1 171 ? -45.678 2.169 54.689 1.00 87.00 171 THR A C 1
ATOM 1392 O O . THR A 1 171 ? -45.328 2.659 55.764 1.00 87.00 171 THR A O 1
ATOM 1395 N N . ASP A 1 172 ? -46.956 2.195 54.310 1.00 87.81 172 ASP A N 1
ATOM 1396 C CA . ASP A 1 172 ? -48.042 2.598 55.210 1.00 87.81 172 ASP A CA 1
ATOM 1397 C C . ASP A 1 172 ? -48.492 1.446 56.125 1.00 87.81 172 ASP A C 1
ATOM 1399 O O . ASP A 1 172 ? -48.196 0.275 55.887 1.00 87.81 172 ASP A O 1
ATOM 1403 N N . GLN A 1 173 ? -49.224 1.774 57.193 1.00 88.19 173 GLN A N 1
ATOM 1404 C CA . GLN A 1 173 ? -49.669 0.790 58.187 1.00 88.19 173 GLN A CA 1
ATOM 1405 C C . GLN A 1 173 ? -50.492 -0.348 57.573 1.00 88.19 173 GLN A C 1
ATOM 1407 O O . GLN A 1 173 ? -50.368 -1.507 57.962 1.00 88.19 173 GLN A O 1
ATOM 1412 N N . TRP A 1 174 ? -51.359 -0.015 56.616 1.00 87.50 174 TRP A N 1
ATOM 1413 C CA . TRP A 1 174 ? -52.243 -0.986 55.984 1.00 87.50 174 TRP A CA 1
ATOM 1414 C C . TRP A 1 174 ? -51.451 -1.982 55.130 1.00 87.50 174 TRP A C 1
ATOM 1416 O O . TRP A 1 174 ? -51.674 -3.189 55.198 1.00 87.50 174 TRP A O 1
ATOM 1426 N N . SER A 1 175 ? -50.471 -1.487 54.382 1.00 87.12 175 SER A N 1
ATOM 1427 C CA . SER A 1 175 ? -49.569 -2.287 53.562 1.00 87.12 175 SER A CA 1
ATOM 1428 C C . SER A 1 175 ? -48.622 -3.132 54.413 1.00 87.12 175 SER A C 1
ATOM 1430 O O . SER A 1 175 ? -48.398 -4.289 54.069 1.00 87.12 175 SER A O 1
ATOM 1432 N N . ALA A 1 176 ? -48.129 -2.614 55.544 1.00 88.00 176 ALA A N 1
ATOM 1433 C CA . ALA A 1 176 ? -47.352 -3.391 56.513 1.00 88.00 176 ALA A CA 1
ATOM 1434 C C . ALA A 1 176 ? -48.173 -4.569 57.073 1.00 88.00 176 ALA A C 1
ATOM 1436 O O . ALA A 1 176 ? -47.734 -5.715 56.999 1.00 88.00 176 ALA A O 1
ATOM 1437 N N . ASN A 1 177 ? -49.419 -4.321 57.496 1.00 87.44 177 ASN A N 1
ATOM 1438 C CA . ASN A 1 177 ? -50.336 -5.373 57.952 1.00 87.44 177 ASN A CA 1
ATOM 1439 C C . ASN A 1 177 ? -50.641 -6.410 56.855 1.00 87.44 177 ASN A C 1
ATOM 1441 O O . ASN A 1 177 ? -50.726 -7.610 57.130 1.00 87.44 177 ASN A O 1
ATOM 1445 N N . ASN A 1 178 ? -50.789 -5.974 55.600 1.00 86.69 178 ASN A N 1
ATOM 1446 C CA . ASN A 1 178 ? -50.984 -6.877 54.463 1.00 86.69 178 ASN A CA 1
ATOM 1447 C C . ASN A 1 178 ? -49.753 -7.748 54.200 1.00 86.69 178 ASN A C 1
ATOM 1449 O O . ASN A 1 178 ? -49.891 -8.948 53.982 1.00 86.69 178 ASN A O 1
ATOM 1453 N N . ILE A 1 179 ? -48.555 -7.165 54.255 1.00 87.69 179 ILE A N 1
ATOM 1454 C CA . ILE A 1 179 ? -47.291 -7.901 54.147 1.00 87.69 179 ILE A CA 1
ATOM 1455 C C . ILE A 1 179 ? -47.179 -8.932 55.278 1.00 87.69 179 ILE A C 1
ATOM 1457 O O . ILE A 1 179 ? -46.821 -10.082 55.032 1.00 87.69 179 ILE A O 1
ATOM 1461 N N . SER A 1 180 ? -47.540 -8.549 56.503 1.00 84.69 180 SER A N 1
ATOM 1462 C CA . SER A 1 180 ? -47.510 -9.421 57.680 1.00 84.69 180 SER A CA 1
ATOM 1463 C C . SER A 1 180 ? -48.510 -10.584 57.605 1.00 84.69 180 SER A C 1
ATOM 1465 O O . SER A 1 180 ? -48.235 -11.648 58.155 1.00 84.69 180 SER A O 1
ATOM 1467 N N . SER A 1 181 ? -49.648 -10.412 56.924 1.00 84.56 181 SER A N 1
ATOM 1468 C CA . SER A 1 181 ? -50.718 -11.423 56.841 1.00 84.56 181 SER A CA 1
ATOM 1469 C C . SER A 1 181 ? -50.663 -12.305 55.591 1.00 84.56 181 SER A C 1
ATOM 1471 O O . SER A 1 181 ? -50.960 -13.494 55.674 1.00 84.56 181 SER A O 1
ATOM 1473 N N . ILE A 1 182 ? -50.303 -11.741 54.437 1.00 82.88 182 ILE A N 1
ATOM 1474 C CA . ILE A 1 182 ? -50.368 -12.410 53.126 1.00 82.88 182 ILE A CA 1
ATOM 1475 C C . ILE A 1 182 ? -48.961 -12.712 52.583 1.00 82.88 182 ILE A C 1
ATOM 1477 O O . ILE A 1 182 ? -48.804 -13.531 51.679 1.00 82.88 182 ILE A O 1
ATOM 1481 N N . GLY A 1 183 ? -47.927 -12.085 53.145 1.00 83.00 183 GLY A N 1
ATOM 1482 C CA . GLY A 1 183 ? -46.568 -12.137 52.621 1.00 83.00 183 GLY A CA 1
ATOM 1483 C C . GLY A 1 183 ? -46.321 -11.102 51.525 1.00 83.00 183 GLY A C 1
ATOM 1484 O O . GLY A 1 183 ? -47.149 -10.233 51.237 1.00 83.00 183 GLY A O 1
ATOM 1485 N N . ILE A 1 184 ? -45.136 -11.182 50.924 1.00 84.44 184 ILE A N 1
ATOM 1486 C CA . ILE A 1 184 ? -44.658 -10.223 49.927 1.00 84.44 184 ILE A CA 1
ATOM 1487 C C . ILE A 1 184 ? -44.764 -10.863 48.549 1.00 84.44 184 ILE A C 1
ATOM 1489 O O . ILE A 1 184 ? -44.121 -11.870 48.272 1.00 84.44 184 ILE A O 1
ATOM 1493 N N . ASP A 1 185 ? -45.561 -10.250 47.676 1.00 81.06 185 ASP A N 1
ATOM 1494 C CA . ASP A 1 185 ? -45.673 -10.639 46.273 1.00 81.06 185 ASP A CA 1
ATOM 1495 C C . ASP A 1 185 ? -45.202 -9.486 45.369 1.00 81.06 185 ASP A C 1
ATOM 1497 O O . ASP A 1 185 ? -45.962 -8.539 45.123 1.00 81.06 185 ASP A O 1
ATOM 1501 N N . PRO A 1 186 ? -43.960 -9.555 44.851 1.00 75.31 186 PRO A N 1
ATOM 1502 C CA . PRO A 1 186 ? -43.400 -8.546 43.958 1.00 75.31 186 PRO A CA 1
ATOM 1503 C C . PRO A 1 186 ? -44.231 -8.285 42.693 1.00 75.31 186 PRO A C 1
ATOM 1505 O O . PRO A 1 186 ? -44.179 -7.179 42.154 1.00 75.31 186 PRO A O 1
ATOM 1508 N N . ALA A 1 187 ? -45.034 -9.250 42.223 1.00 72.50 187 ALA A N 1
ATOM 1509 C CA . ALA A 1 187 ? -45.895 -9.063 41.052 1.00 72.50 187 ALA A CA 1
ATOM 1510 C C . ALA A 1 187 ? -47.082 -8.129 41.343 1.00 72.50 187 ALA A C 1
ATOM 1512 O O . ALA A 1 187 ? -47.586 -7.445 40.446 1.00 72.50 187 ALA A O 1
ATOM 1513 N N . ARG A 1 188 ? -47.514 -8.063 42.607 1.00 74.44 188 ARG A N 1
ATOM 1514 C CA . ARG A 1 188 ? -48.593 -7.180 43.076 1.00 74.44 188 ARG A CA 1
ATOM 1515 C C . ARG A 1 188 ? -48.089 -5.794 43.464 1.00 74.44 188 ARG A C 1
ATOM 1517 O O . ARG A 1 188 ? -48.900 -4.877 43.612 1.00 74.44 188 ARG A O 1
ATOM 1524 N N . CYS A 1 189 ? -46.775 -5.613 43.585 1.00 76.31 189 CYS A N 1
ATOM 1525 C CA . CYS A 1 189 ? -46.175 -4.302 43.787 1.00 76.31 189 CYS A CA 1
ATOM 1526 C C . CYS A 1 189 ? -46.459 -3.383 42.589 1.00 76.31 189 CYS A C 1
ATOM 1528 O O . CYS A 1 189 ? -46.589 -3.818 41.435 1.00 76.31 189 CYS A O 1
ATOM 1530 N N . ARG A 1 190 ? -46.581 -2.080 42.870 1.00 71.06 190 ARG A N 1
ATOM 1531 C CA . ARG A 1 190 ? -46.716 -1.069 41.817 1.00 71.06 190 ARG A CA 1
ATOM 1532 C C . ARG A 1 190 ? -45.444 -1.071 40.961 1.00 71.06 190 ARG A C 1
ATOM 1534 O O . ARG A 1 190 ? -44.358 -1.189 41.529 1.00 71.06 190 ARG A O 1
ATOM 1541 N N . PRO A 1 191 ? -45.565 -0.950 39.627 1.00 66.31 191 PRO A N 1
ATOM 1542 C CA . PRO A 1 191 ? -44.393 -0.781 38.784 1.00 66.31 191 PRO A CA 1
ATOM 1543 C C . PRO A 1 191 ? -43.642 0.480 39.216 1.00 66.31 191 PRO A C 1
ATOM 1545 O O . PRO A 1 191 ? -44.252 1.500 39.547 1.00 66.31 191 PRO A O 1
ATOM 1548 N N . LEU A 1 192 ? -42.321 0.375 39.270 1.00 63.69 192 LEU A N 1
ATOM 1549 C CA . LEU A 1 192 ? -41.444 1.452 39.703 1.00 63.69 192 LEU A CA 1
ATOM 1550 C C . LEU A 1 192 ? -41.018 2.283 38.497 1.00 63.69 192 LEU A C 1
ATOM 1552 O O . LEU A 1 192 ? -40.211 1.841 37.693 1.00 63.69 192 LEU A O 1
ATOM 1556 N N . ASP A 1 193 ? -41.480 3.527 38.424 1.00 61.19 193 ASP A N 1
ATOM 1557 C CA . ASP A 1 193 ? -40.972 4.494 37.449 1.00 61.19 193 ASP A CA 1
ATOM 1558 C C . ASP A 1 193 ? -39.938 5.401 38.121 1.00 61.19 193 ASP A C 1
ATOM 1560 O O . ASP A 1 193 ? -40.216 6.526 38.543 1.00 61.19 193 ASP A O 1
ATOM 1564 N N . ILE A 1 194 ? -38.714 4.887 38.274 1.00 62.94 194 ILE A N 1
ATOM 1565 C CA . ILE A 1 194 ? -37.619 5.663 38.864 1.00 62.94 194 ILE A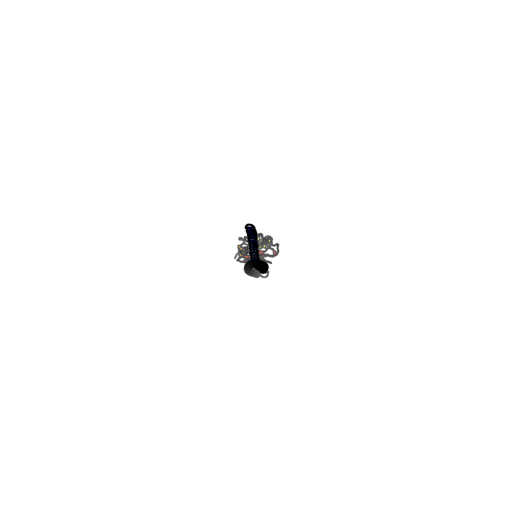 CA 1
ATOM 1566 C C . ILE A 1 194 ? -37.071 6.630 37.804 1.00 62.94 194 ILE A C 1
ATOM 1568 O O . ILE A 1 194 ? -36.430 6.215 36.836 1.00 62.94 194 ILE A O 1
ATOM 1572 N N . GLN A 1 195 ? -37.288 7.937 37.999 1.00 56.31 195 GLN A N 1
ATOM 1573 C CA . GLN A 1 195 ? -36.730 8.976 37.124 1.00 56.31 195 GLN A CA 1
ATOM 1574 C C . GLN A 1 195 ? -35.207 8.812 36.980 1.00 56.31 195 GLN A C 1
ATOM 1576 O O . GLN A 1 195 ? -34.473 8.779 37.969 1.00 56.31 195 GLN A O 1
ATOM 1581 N N . GLY A 1 196 ? -34.735 8.717 35.732 1.00 56.56 196 GLY A N 1
ATOM 1582 C CA . GLY A 1 196 ? -33.317 8.534 35.400 1.00 56.56 196 GLY A CA 1
ATOM 1583 C C . GLY A 1 196 ? -32.852 7.080 35.239 1.00 56.56 196 GLY A C 1
ATOM 1584 O O . GLY A 1 196 ? -31.698 6.880 34.873 1.00 56.56 196 GLY A O 1
ATOM 1585 N N . LEU A 1 197 ? -33.725 6.083 35.442 1.00 63.28 197 LEU A N 1
ATOM 1586 C CA . LEU A 1 197 ? -33.432 4.656 35.241 1.00 63.28 197 LEU A CA 1
ATOM 1587 C C . LEU A 1 197 ? -34.398 4.027 34.220 1.00 63.28 197 LEU A C 1
ATOM 1589 O O . LEU A 1 197 ? -35.391 3.415 34.616 1.00 63.28 197 LEU A O 1
ATOM 1593 N N . PRO A 1 198 ? -34.127 4.134 32.906 1.00 60.50 198 PRO A N 1
ATOM 1594 C CA . PRO A 1 198 ? -34.964 3.492 31.887 1.00 60.50 198 PRO A CA 1
ATOM 1595 C C . PRO A 1 198 ? -34.999 1.962 32.037 1.00 60.50 198 PRO A C 1
ATOM 1597 O O . PRO A 1 198 ? -35.995 1.337 31.696 1.00 60.50 198 PRO A O 1
ATOM 1600 N N . GLU A 1 199 ? -33.950 1.370 32.612 1.00 58.16 199 GLU A N 1
ATOM 1601 C CA . GLU A 1 199 ? -33.846 -0.067 32.893 1.00 58.16 199 GLU A CA 1
ATOM 1602 C C . GLU A 1 199 ? -34.873 -0.548 33.929 1.00 58.16 199 GLU A C 1
ATOM 1604 O O . GLU A 1 199 ? -35.203 -1.725 33.947 1.00 58.16 199 GLU A O 1
ATOM 1609 N N . CYS A 1 200 ? -35.391 0.341 34.784 1.00 58.88 200 CYS A N 1
ATOM 1610 C CA . CYS A 1 200 ? -36.413 0.011 35.781 1.00 58.88 200 CYS A CA 1
ATOM 1611 C C . CYS A 1 200 ? -37.834 0.365 35.327 1.00 58.88 200 CYS A C 1
ATOM 1613 O O . CYS A 1 200 ? -38.778 0.020 36.030 1.00 58.88 200 CYS A O 1
ATOM 1615 N N . ALA A 1 201 ? -38.005 1.051 34.191 1.00 58.94 201 ALA A N 1
ATOM 1616 C CA . ALA A 1 201 ? -39.308 1.544 33.752 1.00 58.94 201 ALA A CA 1
ATOM 1617 C C . ALA A 1 201 ? -40.296 0.385 33.539 1.00 58.94 201 ALA A C 1
ATOM 1619 O O . ALA A 1 201 ? -40.020 -0.557 32.794 1.00 58.94 201 ALA A O 1
ATOM 1620 N N . GLY A 1 202 ? -41.450 0.442 34.211 1.00 60.78 202 GLY A N 1
ATOM 1621 C CA . GLY A 1 202 ? -42.448 -0.632 34.177 1.00 60.78 202 GLY A CA 1
ATOM 1622 C C . GLY A 1 202 ? -42.066 -1.922 34.923 1.00 60.78 202 GLY A C 1
ATOM 1623 O O . GLY A 1 202 ? -42.859 -2.869 34.923 1.00 60.78 202 GLY A O 1
ATOM 1624 N N . LEU A 1 203 ? -40.902 -1.984 35.583 1.00 70.94 203 LEU A N 1
ATOM 1625 C CA . LEU A 1 203 ? -40.490 -3.149 36.365 1.00 70.94 203 LEU A CA 1
ATOM 1626 C C . LEU A 1 203 ? -41.344 -3.264 37.631 1.00 70.94 203 LEU A C 1
ATOM 1628 O O . LEU A 1 203 ? -41.438 -2.329 38.429 1.00 70.94 203 LEU A O 1
ATOM 1632 N N . ARG A 1 204 ? -41.940 -4.441 37.837 1.00 74.75 204 ARG A N 1
ATOM 1633 C CA . ARG A 1 204 ? -42.610 -4.808 39.089 1.00 74.75 204 ARG A CA 1
ATOM 1634 C C . ARG A 1 204 ? -41.636 -5.578 39.967 1.00 74.75 204 ARG A C 1
ATOM 1636 O O . ARG A 1 204 ? -41.030 -6.548 39.516 1.00 74.75 204 ARG A O 1
ATOM 1643 N N . GLY A 1 205 ? -41.478 -5.124 41.200 1.00 81.75 205 GLY A N 1
ATOM 1644 C CA . GLY A 1 205 ? -40.551 -5.711 42.152 1.00 81.75 205 GLY A CA 1
ATOM 1645 C C . GLY A 1 205 ? -40.807 -5.204 43.563 1.00 81.75 205 GLY A C 1
ATOM 1646 O O . GLY A 1 205 ? -41.422 -4.151 43.749 1.00 81.75 205 GLY A O 1
ATOM 1647 N N . PHE A 1 206 ? -40.316 -5.943 44.553 1.00 86.38 206 PHE A N 1
ATOM 1648 C CA . PHE A 1 206 ? -40.306 -5.492 45.935 1.00 86.38 206 PHE A CA 1
ATOM 1649 C C . PHE A 1 206 ? -39.000 -4.751 46.218 1.00 86.38 206 PHE A C 1
ATOM 1651 O O . PHE A 1 206 ? -37.903 -5.305 46.094 1.00 86.38 206 PHE A O 1
ATOM 1658 N N . TYR A 1 207 ? -39.144 -3.470 46.545 1.00 87.25 207 TYR A N 1
ATOM 1659 C CA . TYR A 1 207 ? -38.045 -2.533 46.712 1.00 87.25 207 TYR A CA 1
ATOM 1660 C C . TYR A 1 207 ? -37.627 -2.425 48.170 1.00 87.25 207 TYR A C 1
ATOM 1662 O O . TYR A 1 207 ? -38.456 -2.145 49.032 1.00 87.25 207 TYR A O 1
ATOM 1670 N N . THR A 1 208 ? -36.341 -2.561 48.444 1.00 89.88 208 THR A N 1
ATOM 1671 C CA . THR A 1 208 ? -35.787 -2.484 49.800 1.00 89.88 208 THR A CA 1
ATOM 1672 C C . THR A 1 208 ? -34.456 -1.745 49.787 1.00 89.88 208 THR A C 1
ATOM 1674 O O . THR A 1 208 ? -33.842 -1.571 48.735 1.00 89.88 208 THR A O 1
ATOM 1677 N N . ALA A 1 209 ? -34.001 -1.301 50.951 1.00 90.81 209 ALA A N 1
ATOM 1678 C CA . ALA A 1 209 ? -32.713 -0.647 51.116 1.00 90.81 209 ALA A CA 1
ATOM 1679 C C . ALA A 1 209 ? -31.887 -1.294 52.227 1.00 90.81 209 ALA A C 1
ATOM 1681 O O . ALA A 1 209 ? -32.438 -1.878 53.158 1.00 90.81 209 ALA A O 1
ATOM 1682 N N . SER A 1 210 ? -30.565 -1.169 52.143 1.00 90.12 210 SER A N 1
ATOM 1683 C CA . SER A 1 210 ? -29.630 -1.741 53.115 1.00 90.12 210 SER A CA 1
ATOM 1684 C C . SER A 1 210 ? -29.721 -1.096 54.498 1.00 90.12 210 SER A C 1
ATOM 1686 O O . SER A 1 210 ? -29.311 -1.711 55.475 1.00 90.12 210 SER A O 1
ATOM 1688 N N . THR A 1 211 ? -30.253 0.127 54.602 1.00 89.06 211 THR A N 1
ATOM 1689 C CA . THR A 1 211 ? -30.436 0.828 55.882 1.00 89.06 211 THR A CA 1
ATOM 1690 C C . THR A 1 211 ? -31.805 1.504 55.975 1.00 89.06 211 THR A C 1
ATOM 1692 O O . THR A 1 211 ? -32.449 1.795 54.959 1.00 89.06 211 THR A O 1
ATOM 1695 N N . GLU A 1 212 ? -32.248 1.768 57.206 1.00 88.75 212 GLU A N 1
ATOM 1696 C CA . GLU A 1 212 ? -33.515 2.448 57.496 1.00 88.75 212 GLU A CA 1
ATOM 1697 C C . GLU A 1 212 ? -33.539 3.877 56.935 1.00 88.75 212 GLU A C 1
ATOM 1699 O O . GLU A 1 212 ? -34.565 4.323 56.420 1.00 88.75 212 GLU A O 1
ATOM 1704 N N . GLU A 1 213 ? -32.409 4.587 56.972 1.00 86.62 213 GLU A N 1
ATOM 1705 C CA . GLU A 1 213 ? -32.292 5.970 56.498 1.00 86.62 213 GLU A CA 1
ATOM 1706 C C . GLU A 1 213 ? -32.532 6.064 54.989 1.00 86.62 213 GLU A C 1
ATOM 1708 O O . GLU A 1 213 ? -33.222 6.970 54.515 1.00 86.62 213 GLU A O 1
ATOM 1713 N N . ILE A 1 214 ? -31.993 5.111 54.222 1.00 85.50 214 ILE A N 1
ATOM 1714 C CA . ILE A 1 214 ? -32.184 5.057 52.768 1.00 85.50 214 ILE A CA 1
ATOM 1715 C C . ILE A 1 214 ? -33.638 4.711 52.444 1.00 85.50 214 ILE A C 1
ATOM 1717 O O . ILE A 1 214 ? -34.246 5.361 51.589 1.00 85.50 214 ILE A O 1
ATOM 1721 N N . ALA A 1 215 ? -34.208 3.721 53.143 1.00 86.38 215 ALA A N 1
ATOM 1722 C CA . ALA A 1 215 ? -35.611 3.352 52.986 1.00 86.38 215 ALA A CA 1
ATOM 1723 C C . ALA A 1 215 ? -36.533 4.546 53.295 1.00 86.38 215 ALA A C 1
ATOM 1725 O O . ALA A 1 215 ? -37.464 4.817 52.532 1.00 86.38 215 ALA A O 1
ATOM 1726 N N . SER A 1 216 ? -36.229 5.310 54.351 1.00 84.19 216 SER A N 1
ATOM 1727 C CA . SER A 1 216 ? -37.032 6.464 54.755 1.00 84.19 216 SER A CA 1
ATOM 1728 C C . SER A 1 216 ? -36.888 7.683 53.853 1.00 84.19 216 SER A C 1
ATOM 1730 O O . SER A 1 216 ? -37.835 8.454 53.715 1.00 84.19 216 SER A O 1
ATOM 1732 N N . GLY A 1 217 ? -35.722 7.896 53.243 1.00 74.19 217 GLY A N 1
ATOM 1733 C CA . GLY A 1 217 ? -35.487 9.054 52.380 1.00 74.19 217 GLY A CA 1
ATOM 1734 C C . GLY A 1 217 ? -36.324 9.057 51.094 1.00 74.19 217 GLY A C 1
ATOM 1735 O O . GLY A 1 217 ? -36.436 10.096 50.443 1.00 74.19 217 GLY A O 1
ATOM 1736 N N . LYS A 1 218 ? -36.899 7.909 50.707 1.00 67.69 218 LYS A N 1
ATOM 1737 C CA . LYS A 1 218 ? -37.623 7.726 49.434 1.00 67.69 218 LYS A CA 1
ATOM 1738 C C . LYS A 1 218 ? -39.121 7.546 49.574 1.00 67.69 218 LYS A C 1
ATOM 1740 O O . LYS A 1 218 ? -39.874 7.928 48.678 1.00 67.69 218 LYS A O 1
ATOM 1745 N N . ALA A 1 219 ? -39.554 6.946 50.667 1.00 65.81 219 ALA A N 1
ATOM 1746 C CA . ALA A 1 219 ? -40.960 6.823 50.971 1.00 65.81 219 ALA A CA 1
ATOM 1747 C C . ALA A 1 219 ? -41.457 8.200 51.434 1.00 65.81 219 ALA A C 1
ATOM 1749 O O . ALA A 1 219 ? -40.926 8.790 52.369 1.00 65.81 219 ALA A O 1
ATOM 1750 N N . MET A 1 220 ? -42.439 8.767 50.729 1.00 62.09 220 MET A N 1
ATOM 1751 C CA . MET A 1 220 ? -42.987 10.100 51.000 1.00 62.09 220 MET A CA 1
ATOM 1752 C C . MET A 1 220 ? -43.756 10.137 52.337 1.00 62.09 220 MET A C 1
ATOM 1754 O O . MET A 1 220 ? -44.975 10.278 52.351 1.00 62.09 220 MET A O 1
ATOM 1758 N N . ARG A 1 221 ? -43.044 10.039 53.469 1.00 61.69 221 ARG A N 1
ATOM 1759 C CA . ARG A 1 221 ? -43.571 10.036 54.848 1.00 61.69 221 ARG A CA 1
ATOM 1760 C C . ARG A 1 221 ? -44.486 8.853 55.181 1.00 61.69 221 ARG A C 1
ATOM 1762 O O . ARG A 1 221 ? -45.465 9.007 55.910 1.00 61.69 221 ARG A O 1
ATOM 1769 N N . TYR A 1 222 ? -44.172 7.670 54.670 1.00 66.75 222 TYR A N 1
ATOM 1770 C CA . TYR A 1 222 ? -44.885 6.463 55.069 1.00 66.75 222 TYR A CA 1
ATOM 1771 C C . TYR A 1 222 ? -44.375 6.008 56.449 1.00 66.75 222 TYR A C 1
ATOM 1773 O O . TYR A 1 222 ? -43.196 5.745 56.629 1.00 66.75 222 TYR A O 1
ATOM 1781 N N . GLY A 1 223 ? -45.235 6.024 57.468 1.00 82.19 223 GLY A N 1
ATOM 1782 C CA . GLY A 1 223 ? -44.819 5.930 58.877 1.00 82.19 223 GLY A CA 1
ATOM 1783 C C . GLY A 1 223 ? -44.478 4.529 59.396 1.00 82.19 223 GLY A C 1
ATOM 1784 O O . GLY A 1 223 ? -44.343 4.376 60.606 1.00 82.19 223 GLY A O 1
ATOM 1785 N N . TRP A 1 224 ? -44.390 3.508 58.538 1.00 89.50 224 TRP A N 1
ATOM 1786 C CA . TRP A 1 224 ? -44.108 2.125 58.936 1.00 89.50 224 TRP A CA 1
ATOM 1787 C C . TRP A 1 224 ? -42.903 1.565 58.193 1.00 89.50 224 TRP A C 1
ATOM 1789 O O . TRP A 1 224 ? -42.758 1.749 56.988 1.00 89.50 224 TRP A O 1
ATOM 1799 N N . MET A 1 225 ? -42.038 0.862 58.913 1.00 91.75 225 MET A N 1
ATOM 1800 C CA . MET A 1 225 ? -40.872 0.184 58.368 1.00 91.75 225 MET A CA 1
ATOM 1801 C C . MET A 1 225 ? -41.075 -1.321 58.466 1.00 91.75 225 MET A C 1
ATOM 1803 O O . MET A 1 225 ? -41.435 -1.830 59.521 1.00 91.75 225 MET A O 1
ATOM 1807 N N . VAL A 1 226 ? -40.819 -2.025 57.371 1.00 91.81 226 VAL A N 1
ATOM 1808 C CA . VAL A 1 226 ? -40.798 -3.483 57.301 1.00 91.81 226 VAL A CA 1
ATOM 1809 C C . VAL A 1 226 ? -39.350 -3.917 57.144 1.00 91.81 226 VAL A C 1
ATOM 1811 O O . VAL A 1 226 ? -38.697 -3.610 56.145 1.00 91.81 226 VAL A O 1
ATOM 1814 N N . LYS A 1 227 ? -38.853 -4.647 58.136 1.00 92.19 227 LYS A N 1
ATOM 1815 C CA . LYS A 1 227 ? -37.562 -5.320 58.106 1.00 92.19 227 LYS A CA 1
ATOM 1816 C C . LYS A 1 227 ? -37.740 -6.700 57.488 1.00 92.19 227 LYS A C 1
ATOM 1818 O O . LYS A 1 227 ? -38.575 -7.496 57.928 1.00 92.19 227 LYS A O 1
ATOM 1823 N N . VAL A 1 228 ? -36.941 -6.988 56.473 1.00 91.31 228 VAL A N 1
ATOM 1824 C CA . VAL A 1 228 ? -36.996 -8.236 55.716 1.00 91.31 228 VAL A CA 1
ATOM 1825 C C . VAL A 1 228 ? -35.616 -8.860 55.604 1.00 91.31 228 VAL A C 1
ATOM 1827 O O . VAL A 1 228 ? -34.597 -8.178 55.670 1.00 91.31 228 VAL A O 1
ATOM 1830 N N . GLU A 1 229 ? -35.596 -10.165 55.406 1.00 90.12 229 GLU A N 1
ATOM 1831 C CA . GLU A 1 229 ? -34.448 -10.918 54.940 1.00 90.12 229 GLU A CA 1
ATOM 1832 C C . GLU A 1 229 ? -34.614 -11.207 53.446 1.00 90.12 229 GLU A C 1
ATOM 1834 O O . GLU A 1 229 ? -35.671 -11.655 52.996 1.00 90.12 229 GLU A O 1
ATOM 1839 N N . LEU A 1 230 ? -33.559 -10.952 52.678 1.00 90.69 230 LEU A N 1
ATOM 1840 C CA . LEU A 1 230 ? -33.512 -11.107 51.233 1.00 90.69 230 LEU A CA 1
ATOM 1841 C C . LEU A 1 230 ? -32.603 -12.258 50.816 1.00 90.69 230 LEU A C 1
ATOM 1843 O O . LEU A 1 230 ? -31.451 -12.343 51.239 1.00 90.69 230 LEU A O 1
ATOM 1847 N N . LYS A 1 231 ? -33.079 -13.076 49.881 1.00 89.00 231 LYS A N 1
ATOM 1848 C CA . LYS A 1 231 ? -32.286 -14.067 49.148 1.00 89.00 231 LYS A CA 1
ATOM 1849 C C . LYS A 1 231 ? -32.055 -13.563 47.731 1.00 89.00 231 LYS A C 1
ATOM 1851 O O . LYS A 1 231 ? -32.859 -13.786 46.825 1.00 89.00 231 LYS A O 1
ATOM 1856 N N . LEU A 1 232 ? -30.950 -12.846 47.548 1.00 84.44 232 LEU A N 1
ATOM 1857 C CA . LEU A 1 232 ? -30.717 -12.082 46.323 1.00 84.44 232 LEU A CA 1
ATOM 1858 C C . LEU A 1 232 ? -30.459 -12.956 45.078 1.00 84.44 232 LEU A C 1
ATOM 1860 O O . LEU A 1 232 ? -30.797 -12.535 43.972 1.00 84.44 232 LEU A O 1
ATOM 1864 N N . GLY A 1 233 ? -29.923 -14.171 45.236 1.00 84.62 233 GLY A N 1
ATOM 1865 C CA . GLY A 1 233 ? -29.604 -15.058 44.111 1.00 84.62 233 GLY A CA 1
ATOM 1866 C C . GLY A 1 233 ? -28.556 -14.447 43.174 1.00 84.62 233 GLY A C 1
ATOM 1867 O O . GLY A 1 233 ? -27.584 -13.850 43.631 1.00 84.62 233 GLY A O 1
ATOM 1868 N N . ARG A 1 234 ? -28.742 -14.583 41.855 1.00 81.25 234 ARG A N 1
ATOM 1869 C CA . ARG A 1 234 ? -27.893 -13.914 40.855 1.00 81.25 234 ARG A CA 1
ATOM 1870 C C . ARG A 1 234 ? -28.270 -12.443 40.765 1.00 81.25 234 ARG A C 1
ATOM 1872 O O . ARG A 1 234 ? -29.401 -12.113 40.415 1.00 81.25 234 ARG A O 1
ATOM 1879 N N . VAL A 1 235 ? -27.325 -11.559 41.044 1.00 81.19 235 VAL A N 1
ATOM 1880 C CA . VAL A 1 235 ? -27.573 -10.116 41.092 1.00 81.19 235 VAL A CA 1
ATOM 1881 C C . VAL A 1 235 ? -27.062 -9.412 39.842 1.00 81.19 235 VAL A C 1
ATOM 1883 O O . VAL A 1 235 ? -26.032 -9.793 39.290 1.00 81.19 235 VAL A O 1
ATOM 1886 N N . LYS A 1 236 ? -27.774 -8.372 39.404 1.00 81.69 236 LYS A N 1
ATOM 1887 C CA . LYS A 1 236 ? -27.288 -7.419 38.400 1.00 81.69 236 LYS A CA 1
ATOM 1888 C C . LYS A 1 236 ? -27.274 -6.018 38.993 1.00 81.69 236 LYS A C 1
ATOM 1890 O O . LYS A 1 236 ? -28.305 -5.529 39.450 1.00 81.69 236 LYS A O 1
ATOM 1895 N N . GLU A 1 237 ? -26.116 -5.373 38.965 1.00 78.62 237 GLU A N 1
ATOM 1896 C CA . GLU A 1 237 ? -26.020 -3.955 39.285 1.00 78.62 237 GLU A CA 1
ATOM 1897 C C . GLU A 1 237 ? -26.605 -3.121 38.138 1.00 78.62 237 GLU A C 1
ATOM 1899 O O . GLU A 1 237 ? -26.364 -3.392 36.958 1.00 78.62 237 GLU A O 1
ATOM 1904 N N . ILE A 1 238 ? -27.401 -2.121 38.495 1.00 77.62 238 ILE A N 1
ATOM 1905 C CA . ILE A 1 238 ? -27.979 -1.138 37.581 1.00 77.62 238 ILE A CA 1
ATOM 1906 C C . ILE A 1 238 ? -27.483 0.258 37.968 1.00 77.62 238 ILE A C 1
ATOM 1908 O O . ILE A 1 238 ? -27.296 0.568 39.147 1.00 77.62 238 ILE A O 1
ATOM 1912 N N . PHE A 1 239 ? -27.249 1.123 36.979 1.00 66.00 239 PHE A N 1
ATOM 1913 C CA . PHE A 1 239 ? -26.570 2.405 37.196 1.00 66.00 239 PHE A CA 1
ATOM 1914 C C . PHE A 1 239 ? -27.508 3.593 36.973 1.00 66.00 239 PHE A C 1
ATOM 1916 O O . PHE A 1 239 ? -28.087 3.776 35.908 1.00 66.00 239 PHE A O 1
ATOM 1923 N N . THR A 1 240 ? -27.599 4.482 37.969 1.00 55.53 240 THR A N 1
ATOM 1924 C CA . THR A 1 240 ? -28.429 5.711 37.909 1.00 55.53 240 THR A CA 1
ATOM 1925 C C . THR A 1 240 ? -27.895 6.799 36.987 1.00 55.53 240 THR A C 1
ATOM 1927 O O . THR A 1 240 ? -28.583 7.784 36.715 1.00 55.53 240 THR A O 1
ATOM 1930 N N . ARG A 1 241 ? -26.657 6.661 36.514 1.00 51.53 241 ARG A N 1
ATOM 1931 C CA . ARG A 1 241 ? -26.044 7.595 35.579 1.00 51.53 241 ARG A CA 1
ATOM 1932 C C . ARG A 1 241 ? -25.749 6.842 34.298 1.00 51.53 241 ARG A C 1
ATOM 1934 O O . ARG A 1 241 ? -24.974 5.895 34.323 1.00 51.53 241 ARG A O 1
ATOM 1941 N N . LYS A 1 242 ? -26.284 7.336 33.174 1.00 49.44 242 LYS A N 1
ATOM 1942 C CA . LYS A 1 242 ? -25.651 7.094 31.874 1.00 49.44 242 LYS A CA 1
ATOM 1943 C C . LYS A 1 242 ? -24.170 7.432 32.051 1.00 49.44 242 LYS A C 1
ATOM 1945 O O . LYS A 1 242 ? -23.890 8.574 32.442 1.00 49.44 242 LYS A O 1
ATOM 1950 N N . PRO A 1 243 ? -23.240 6.500 31.816 1.00 42.66 243 PRO A N 1
ATOM 1951 C CA . PRO A 1 243 ? -21.833 6.842 31.834 1.00 42.66 243 PRO A CA 1
ATOM 1952 C C . PRO A 1 243 ? -21.652 7.921 30.769 1.00 42.66 243 PRO A C 1
ATOM 1954 O O . PRO A 1 243 ? -21.913 7.686 29.590 1.00 42.66 243 PRO A O 1
ATOM 1957 N N . ARG A 1 244 ? -21.282 9.138 31.182 1.00 42.91 244 ARG A N 1
ATOM 1958 C CA . ARG A 1 244 ? -20.984 10.232 30.241 1.00 42.91 244 ARG A CA 1
ATOM 1959 C C . ARG A 1 244 ? -19.787 9.897 29.339 1.00 42.91 244 ARG A C 1
ATOM 1961 O O . ARG A 1 244 ? -19.568 10.604 28.364 1.00 42.91 244 ARG A O 1
ATOM 1968 N N . ASP A 1 245 ? -19.112 8.786 29.631 1.00 42.16 245 ASP A N 1
ATOM 1969 C CA . ASP A 1 245 ? -17.859 8.354 29.027 1.00 42.16 245 ASP A CA 1
ATOM 1970 C C . ASP A 1 245 ? -17.966 7.026 28.255 1.00 42.16 245 ASP A C 1
ATOM 1972 O O . ASP A 1 245 ? -16.939 6.491 27.839 1.00 42.16 245 ASP A O 1
ATOM 1976 N N . LEU A 1 246 ? -19.174 6.484 28.016 1.00 45.28 246 LEU A N 1
ATOM 1977 C CA . LEU A 1 246 ? -19.295 5.411 27.023 1.00 45.28 246 LEU A CA 1
ATOM 1978 C C . LEU A 1 246 ? -19.111 6.015 25.618 1.00 45.28 246 LEU A C 1
ATOM 1980 O O . LEU A 1 246 ? -19.799 6.986 25.274 1.00 45.28 246 LEU A O 1
ATOM 1984 N N . PRO A 1 247 ? -18.194 5.481 24.791 1.00 38.12 247 PRO A N 1
ATOM 1985 C CA . PRO A 1 247 ? -18.005 5.965 23.434 1.00 38.12 247 PRO A CA 1
ATOM 1986 C C . PRO A 1 247 ? -19.327 5.872 22.664 1.00 38.12 247 PRO A C 1
ATOM 1988 O O . PRO A 1 247 ? -19.986 4.836 22.652 1.00 38.12 247 PRO A O 1
ATOM 1991 N N . LYS A 1 248 ? -19.686 6.960 21.969 1.00 44.97 248 LYS A N 1
ATOM 1992 C CA . LYS A 1 248 ? -20.896 7.122 21.131 1.00 44.97 248 LYS A CA 1
ATOM 1993 C C . LYS A 1 248 ? -21.078 6.053 20.028 1.00 44.97 248 LYS A C 1
ATOM 1995 O O . LYS A 1 248 ? -22.030 6.145 19.263 1.00 44.97 248 LYS A O 1
ATOM 2000 N N . SER A 1 249 ? -20.161 5.091 19.916 1.00 37.25 249 SER A N 1
ATOM 2001 C CA . SER A 1 249 ? -20.125 4.037 18.898 1.00 37.25 249 SER A CA 1
ATOM 2002 C C . SER A 1 249 ? -20.950 2.804 19.256 1.00 37.25 249 SER A C 1
ATOM 2004 O O . SER A 1 249 ? -21.265 2.021 18.367 1.00 37.25 249 SER A O 1
ATOM 2006 N N . GLU A 1 250 ? -21.326 2.626 20.517 1.00 35.59 250 GLU A N 1
ATOM 2007 C CA . GLU A 1 250 ? -22.366 1.673 20.868 1.00 35.59 250 GLU A CA 1
ATOM 2008 C C . GLU A 1 250 ? -23.618 2.493 21.116 1.00 35.59 250 GLU A C 1
ATOM 2010 O O . GLU A 1 250 ? -23.911 2.947 22.222 1.00 35.59 250 GLU A O 1
ATOM 2015 N N . SER A 1 251 ? -24.362 2.724 20.034 1.00 34.81 251 SER A N 1
ATOM 2016 C CA . SER A 1 251 ? -25.810 2.780 20.136 1.00 34.81 251 SER A CA 1
ATOM 2017 C C . SER A 1 251 ? -26.208 1.580 20.983 1.00 34.81 251 SER A C 1
ATOM 2019 O O . SER A 1 251 ? -26.221 0.465 20.463 1.00 34.81 251 SER A O 1
ATOM 2021 N N . LEU A 1 252 ? -26.400 1.817 22.287 1.00 38.97 252 LEU A N 1
ATOM 2022 C CA . LEU A 1 252 ? -26.921 0.861 23.250 1.00 38.97 252 LEU A CA 1
ATOM 2023 C C . LEU A 1 252 ? -28.092 0.209 22.544 1.00 38.97 252 LEU A C 1
ATOM 2025 O O . LEU A 1 252 ? -29.122 0.854 22.319 1.00 38.97 252 LEU A O 1
ATOM 2029 N N . SER A 1 253 ? -27.859 -1.014 22.072 1.00 34.88 253 SER A N 1
ATOM 2030 C CA . SER A 1 253 ? -28.876 -1.785 21.400 1.00 34.88 253 SER A CA 1
ATOM 2031 C C . SER A 1 253 ? -30.075 -1.771 22.333 1.00 34.88 253 SER A C 1
ATOM 2033 O O . SER A 1 253 ? -29.956 -1.787 23.563 1.00 34.88 253 SER A O 1
ATOM 2035 N N . SER A 1 254 ? -31.247 -1.695 21.733 1.00 35.50 254 SER A N 1
ATOM 2036 C CA . SER A 1 254 ? -32.567 -1.736 22.353 1.00 35.50 254 SER A CA 1
ATOM 2037 C C . SER A 1 254 ? -32.828 -2.960 23.261 1.00 35.50 254 SER A C 1
ATOM 2039 O O . SER A 1 254 ? -33.973 -3.234 23.597 1.00 35.50 254 SER A O 1
ATOM 2041 N N . GLU A 1 255 ? -31.795 -3.696 23.679 1.00 39.03 255 GLU A N 1
ATOM 2042 C CA . GLU A 1 255 ? -31.811 -4.819 24.616 1.00 39.03 255 GLU A CA 1
ATOM 2043 C C . GLU A 1 255 ? -31.643 -4.409 26.091 1.00 39.03 255 GLU A C 1
ATOM 2045 O O . GLU A 1 255 ? -31.866 -5.233 26.973 1.00 39.03 255 GLU A O 1
ATOM 2050 N N . TYR A 1 256 ? -31.311 -3.148 26.397 1.00 41.88 256 TYR A N 1
ATOM 2051 C CA . TYR A 1 256 ? -31.174 -2.658 27.784 1.00 41.88 256 TYR A CA 1
ATOM 2052 C C . TYR A 1 256 ? -32.480 -2.182 28.427 1.00 41.88 256 TYR A C 1
ATOM 2054 O O . TYR A 1 256 ? -32.475 -1.541 29.475 1.00 41.88 256 TYR A O 1
ATOM 2062 N N . THR A 1 257 ? -33.625 -2.509 27.839 1.00 42.06 257 THR A N 1
ATOM 2063 C CA . THR A 1 257 ? -34.879 -2.385 28.584 1.00 42.06 257 THR A CA 1
ATOM 2064 C C . THR A 1 257 ? -35.004 -3.689 29.357 1.00 42.06 257 THR A C 1
ATOM 2066 O O . THR A 1 257 ? -35.126 -4.745 28.740 1.00 42.06 257 THR A O 1
ATOM 2069 N N . PHE A 1 258 ? -34.938 -3.655 30.692 1.00 46.75 258 PHE A N 1
ATOM 2070 C CA . PHE A 1 258 ? -35.288 -4.803 31.539 1.00 46.75 258 PHE A CA 1
ATOM 2071 C C . PHE A 1 258 ? -36.818 -4.978 31.495 1.00 46.75 258 PHE A C 1
ATOM 2073 O O . PHE A 1 258 ? -37.523 -4.945 32.500 1.00 46.75 258 PHE A O 1
ATOM 2080 N N . THR A 1 259 ? -37.365 -5.095 30.287 1.00 41.09 259 THR A N 1
ATOM 2081 C CA . THR A 1 259 ? -38.745 -5.464 30.043 1.00 41.09 259 THR A CA 1
ATOM 2082 C C . THR A 1 259 ? -38.826 -6.951 30.313 1.00 41.09 259 THR A C 1
ATOM 2084 O O . THR A 1 259 ? -38.586 -7.784 29.447 1.00 41.09 259 THR A O 1
ATOM 2087 N N . SER A 1 260 ? -39.193 -7.262 31.551 1.00 43.19 260 SER A N 1
ATOM 2088 C CA . SER A 1 260 ? -39.559 -8.591 32.028 1.00 43.19 260 SER A CA 1
ATOM 2089 C C . SER A 1 260 ? -38.397 -9.459 32.557 1.00 43.19 260 SER A C 1
ATOM 2091 O O . SER A 1 260 ? -37.380 -9.638 31.886 1.00 43.19 260 SER A O 1
ATOM 2093 N N . PRO A 1 261 ? -38.575 -10.117 33.723 1.00 43.12 261 PRO A N 1
ATOM 2094 C CA . PRO A 1 261 ? -37.705 -11.183 34.247 1.00 43.12 261 PRO A CA 1
ATOM 2095 C C . PRO A 1 261 ? -37.527 -12.407 33.317 1.00 43.12 261 PRO A C 1
ATOM 2097 O O . PRO A 1 261 ? -36.889 -13.393 33.691 1.00 43.12 261 PRO A O 1
ATOM 2100 N N . SER A 1 262 ? -38.096 -12.394 32.107 1.00 39.47 262 SER A N 1
ATOM 2101 C CA . SER A 1 262 ? -38.318 -13.562 31.249 1.00 39.47 262 SER A CA 1
ATOM 2102 C C . SER A 1 262 ? -37.081 -14.146 30.559 1.00 39.47 262 SER A C 1
ATOM 2104 O O . SER A 1 262 ? -37.227 -15.085 29.783 1.00 39.47 262 SER A O 1
ATOM 2106 N N . ARG A 1 263 ? -35.860 -13.664 30.835 1.00 47.47 263 ARG A N 1
ATOM 2107 C CA . ARG A 1 263 ? -34.626 -14.365 30.416 1.00 47.47 263 ARG A CA 1
ATOM 2108 C C . ARG A 1 263 ? -33.916 -15.120 31.540 1.00 47.47 263 ARG A C 1
ATOM 2110 O O . ARG A 1 263 ? -32.912 -15.766 31.269 1.00 47.47 263 ARG A O 1
ATOM 2117 N N . GLY A 1 264 ? -34.419 -15.083 32.780 1.00 53.81 264 GLY A N 1
ATOM 2118 C CA . GLY A 1 264 ? -33.945 -15.962 33.857 1.00 53.81 264 GLY A CA 1
ATOM 2119 C C . GLY A 1 264 ? -32.444 -15.875 34.170 1.00 53.81 264 GLY A C 1
ATOM 2120 O O . GLY A 1 264 ? -31.903 -16.817 34.744 1.00 53.81 264 GLY A O 1
ATOM 2121 N N . GLN A 1 265 ? -31.760 -14.792 33.785 1.00 67.25 265 GLN A N 1
ATOM 2122 C CA . GLN A 1 265 ? -30.317 -14.616 34.003 1.00 67.25 265 GLN A CA 1
ATOM 2123 C C . GLN A 1 265 ? -29.997 -14.078 35.401 1.00 67.25 265 GLN A C 1
ATOM 2125 O O . GLN A 1 265 ? -28.995 -14.477 35.986 1.00 67.25 265 GLN A O 1
ATOM 2130 N N . PHE A 1 266 ? -30.867 -13.227 35.945 1.00 74.19 266 PHE A N 1
ATOM 2131 C CA . PHE A 1 266 ? -30.694 -12.582 37.243 1.00 74.19 266 PHE A CA 1
ATOM 2132 C C . PHE A 1 266 ? -31.974 -12.720 38.066 1.00 74.19 266 PHE A C 1
ATOM 2134 O O . PHE A 1 266 ? -33.075 -12.727 37.515 1.00 74.19 266 PHE A O 1
ATOM 2141 N N . ASP A 1 267 ? -31.813 -12.857 39.375 1.00 78.44 267 ASP A N 1
ATOM 2142 C CA . ASP A 1 267 ? -32.885 -13.042 40.345 1.00 78.44 267 ASP A CA 1
ATOM 2143 C C . ASP A 1 267 ? -33.176 -11.730 41.113 1.00 78.44 267 ASP A C 1
ATOM 2145 O O . ASP A 1 267 ? -34.322 -11.496 41.497 1.00 78.44 267 ASP A O 1
ATOM 2149 N N . SER A 1 268 ? -32.188 -10.832 41.270 1.00 83.94 268 SER A N 1
ATOM 2150 C CA . SER A 1 268 ? -32.369 -9.498 41.883 1.00 83.94 268 SER A CA 1
ATOM 2151 C C . SER A 1 268 ? -31.557 -8.400 41.190 1.00 83.94 268 SER A C 1
ATOM 2153 O O . SER A 1 268 ? -30.548 -8.674 40.537 1.00 83.94 268 SER A O 1
ATOM 2155 N N . LEU A 1 269 ? -31.970 -7.144 41.371 1.00 85.06 269 LEU A N 1
ATOM 2156 C CA . LEU A 1 269 ? -31.220 -5.965 40.930 1.00 85.06 269 LEU A CA 1
ATOM 2157 C C . LEU A 1 269 ? -30.668 -5.195 42.128 1.00 85.06 269 LEU A C 1
ATOM 2159 O O . LEU A 1 269 ? -31.348 -5.078 43.149 1.00 85.06 269 LEU A O 1
ATOM 2163 N N . ILE A 1 270 ? -29.463 -4.648 41.976 1.00 86.50 270 ILE A N 1
ATOM 2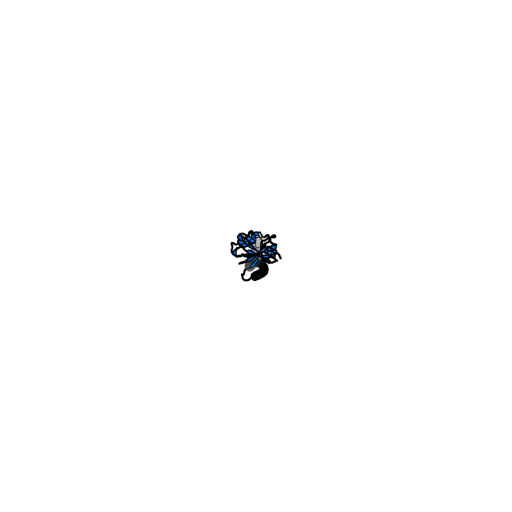164 C CA . ILE A 1 270 ? -28.815 -3.799 42.978 1.00 86.50 270 ILE A CA 1
ATOM 2165 C C . ILE A 1 270 ? -28.612 -2.411 42.394 1.00 86.50 270 ILE A C 1
ATOM 2167 O O . ILE A 1 270 ? -28.119 -2.261 41.279 1.00 86.50 270 ILE A O 1
ATOM 2171 N N . LEU A 1 271 ? -28.959 -1.395 43.171 1.00 83.56 271 LEU A N 1
ATOM 2172 C CA . LEU A 1 271 ? -28.677 -0.009 42.855 1.00 83.56 271 LEU A CA 1
ATOM 2173 C C . LEU A 1 271 ? -27.750 0.558 43.930 1.00 83.56 271 LEU A C 1
ATOM 2175 O O . LEU A 1 271 ? -28.139 0.679 45.094 1.00 83.56 271 LEU A O 1
ATOM 2179 N N . GLN A 1 272 ? -26.534 0.934 43.544 1.00 77.75 272 GLN A 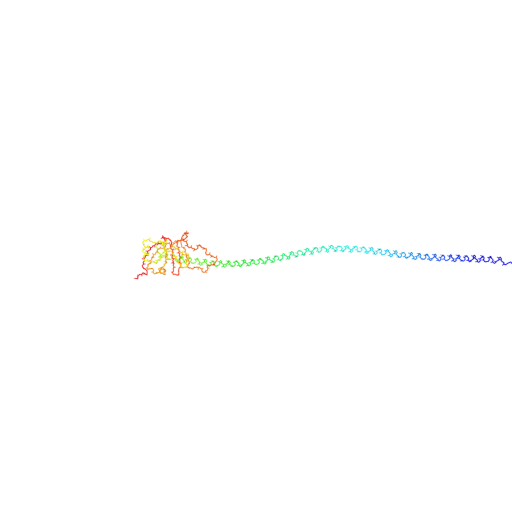N 1
ATOM 2180 C CA . GLN A 1 272 ? -25.604 1.561 44.474 1.00 77.75 272 GLN A CA 1
ATOM 2181 C C . GLN A 1 272 ? -25.916 3.057 44.623 1.00 77.75 272 GLN A C 1
ATOM 2183 O O . GLN A 1 272 ? -26.073 3.805 43.648 1.00 77.75 272 GLN A O 1
ATOM 2188 N N . ARG A 1 273 ? -26.018 3.517 45.871 1.00 73.94 273 ARG A N 1
ATOM 2189 C CA . ARG A 1 273 ? -26.155 4.929 46.246 1.00 73.94 273 ARG A CA 1
ATOM 2190 C C . ARG A 1 273 ? -24.968 5.334 47.112 1.00 73.94 273 ARG A C 1
ATOM 2192 O O . ARG A 1 273 ? -24.300 4.504 47.711 1.00 73.94 273 ARG A O 1
ATOM 2199 N N . ARG A 1 274 ? -24.752 6.647 47.245 1.00 70.00 274 ARG A N 1
ATOM 2200 C CA . ARG A 1 274 ? -23.687 7.204 48.102 1.00 70.00 274 ARG A CA 1
ATOM 2201 C C . ARG A 1 274 ? -23.754 6.735 49.559 1.00 70.00 274 ARG A C 1
ATOM 2203 O O . ARG A 1 274 ? -22.727 6.712 50.217 1.00 70.00 274 ARG A O 1
ATOM 2210 N N . ASN A 1 275 ? -24.948 6.394 50.040 1.00 74.62 275 ASN A N 1
ATOM 2211 C CA . ASN A 1 275 ? -25.196 6.107 51.451 1.00 74.62 275 ASN A CA 1
ATOM 2212 C C . ASN A 1 275 ? -25.512 4.622 51.708 1.00 74.62 275 ASN A C 1
ATOM 2214 O O . ASN A 1 275 ? -25.816 4.276 52.841 1.00 74.62 275 ASN A O 1
ATOM 2218 N N . GLY A 1 276 ? -25.469 3.762 50.680 1.00 81.81 276 GLY A N 1
ATOM 2219 C CA . GLY A 1 276 ? -25.715 2.322 50.799 1.00 81.81 276 GLY A CA 1
ATOM 2220 C C . GLY A 1 276 ? -26.322 1.698 49.542 1.00 81.81 276 GLY A C 1
ATOM 2221 O O . GLY A 1 276 ? -26.304 2.295 48.462 1.00 81.81 276 GLY A O 1
ATOM 2222 N N . LEU A 1 277 ? -26.852 0.483 49.685 1.00 88.69 277 LEU A N 1
ATOM 2223 C CA . LEU A 1 277 ? -27.381 -0.325 48.588 1.00 88.69 277 LEU A CA 1
ATOM 2224 C C . LEU A 1 277 ? -28.904 -0.373 48.612 1.00 88.69 277 LEU A C 1
ATOM 2226 O O . LEU A 1 277 ? -29.541 -0.350 49.664 1.00 88.69 277 LEU A O 1
ATOM 2230 N N . GLU A 1 278 ? -29.491 -0.468 47.431 1.00 87.88 278 GLU A N 1
ATOM 2231 C CA . GLU A 1 278 ? -30.922 -0.668 47.254 1.00 87.88 278 GLU A CA 1
ATOM 2232 C C . GLU A 1 278 ? -31.136 -1.926 46.425 1.00 87.88 278 GLU A C 1
ATOM 2234 O O . GLU A 1 278 ? -30.382 -2.196 45.489 1.00 87.88 278 GLU A O 1
ATOM 2239 N N . PHE A 1 279 ? -32.157 -2.698 46.775 1.00 89.06 279 PHE A N 1
ATOM 2240 C CA . PHE A 1 279 ? -32.408 -4.008 46.198 1.00 89.06 279 PHE A CA 1
ATOM 2241 C C . PHE A 1 279 ? -33.813 -4.063 45.621 1.00 89.06 279 PHE A C 1
ATOM 2243 O O . PHE A 1 279 ? -34.783 -3.629 46.251 1.00 89.06 279 PHE A O 1
ATOM 2250 N N . ILE A 1 280 ? -33.922 -4.643 44.431 1.00 87.31 280 ILE A N 1
ATOM 2251 C CA . ILE A 1 280 ? -35.198 -4.955 43.796 1.00 87.31 280 ILE A CA 1
ATOM 2252 C C . ILE A 1 280 ? -35.251 -6.464 43.620 1.00 87.31 280 ILE A C 1
ATOM 2254 O O . ILE A 1 280 ? -34.482 -7.037 42.845 1.00 87.31 280 ILE A O 1
ATOM 2258 N N . THR A 1 281 ? -36.167 -7.099 44.341 1.00 87.56 281 THR A N 1
ATOM 2259 C CA . THR A 1 281 ? -36.452 -8.533 44.207 1.00 87.56 281 THR A CA 1
ATOM 2260 C C . THR A 1 281 ? -37.690 -8.725 43.347 1.00 87.56 281 THR A C 1
ATOM 2262 O O . THR A 1 281 ? -38.616 -7.911 43.375 1.00 87.56 281 THR A O 1
ATOM 2265 N N . THR A 1 282 ? -37.699 -9.780 42.535 1.00 80.44 282 THR A N 1
ATOM 2266 C CA . THR A 1 282 ? -38.766 -10.004 41.544 1.00 80.44 282 THR A CA 1
ATOM 2267 C C . THR A 1 282 ? -39.578 -11.261 41.816 1.00 80.44 282 THR A C 1
ATOM 2269 O O . THR A 1 282 ? -40.628 -11.438 41.199 1.00 80.44 282 THR A O 1
ATOM 2272 N N . ARG A 1 283 ? -39.144 -12.111 42.756 1.00 81.75 283 ARG A N 1
ATOM 2273 C CA . ARG A 1 283 ? -39.858 -13.331 43.130 1.00 81.75 283 ARG A CA 1
ATOM 2274 C C . ARG A 1 283 ? -40.290 -13.329 44.602 1.00 81.75 283 ARG A C 1
ATOM 2276 O O . ARG A 1 283 ? -39.532 -12.857 45.450 1.00 81.75 283 ARG A O 1
ATOM 2283 N N . PRO A 1 284 ? -41.482 -13.865 44.922 1.00 80.69 284 PRO A N 1
ATOM 2284 C CA . PRO A 1 284 ? -41.994 -13.914 46.295 1.00 80.69 284 PRO A CA 1
ATOM 2285 C C . PRO A 1 284 ? -41.111 -14.702 47.273 1.00 80.69 284 PRO A C 1
ATOM 2287 O O . PRO A 1 284 ? -40.987 -14.333 48.435 1.00 80.69 284 PRO A O 1
ATOM 2290 N N . ASP A 1 285 ? -40.459 -15.771 46.812 1.00 84.19 285 ASP A N 1
ATOM 2291 C CA . ASP A 1 285 ? -39.619 -16.661 47.627 1.00 84.19 285 ASP A CA 1
ATOM 2292 C C . ASP A 1 285 ? -38.289 -16.027 48.069 1.00 84.19 285 ASP A C 1
ATOM 2294 O O . ASP A 1 285 ? -37.581 -16.576 48.919 1.00 84.19 285 ASP A O 1
ATOM 2298 N N . GLN A 1 286 ? -37.954 -14.858 47.517 1.00 86.94 286 GLN A N 1
ATOM 2299 C CA . GLN A 1 286 ? -36.733 -14.127 47.836 1.00 86.94 286 GLN A CA 1
ATOM 2300 C C . GLN A 1 286 ? -36.857 -13.246 49.074 1.00 86.94 286 GLN A C 1
ATOM 2302 O O . GLN A 1 286 ? -35.834 -12.743 49.533 1.00 86.94 286 GLN A O 1
ATOM 2307 N N . VAL A 1 287 ? -38.064 -13.019 49.596 1.00 88.62 287 VAL A N 1
ATOM 2308 C CA . VAL A 1 287 ? -38.285 -12.053 50.673 1.00 88.62 287 VAL A CA 1
ATOM 2309 C C . VAL A 1 287 ? -38.985 -12.718 51.844 1.00 88.62 287 VAL A C 1
ATOM 2311 O O . VAL A 1 287 ? -40.113 -13.192 51.735 1.00 88.62 287 VAL A O 1
ATOM 2314 N N . ILE A 1 288 ? -38.320 -12.716 52.993 1.00 87.94 288 ILE A N 1
ATOM 2315 C CA . ILE A 1 288 ? -38.858 -13.228 54.249 1.00 87.94 288 ILE A CA 1
ATOM 2316 C C . ILE A 1 288 ? -39.055 -12.034 55.174 1.00 87.94 288 ILE A C 1
ATOM 2318 O O . ILE A 1 288 ? -38.108 -11.328 55.509 1.00 87.94 288 ILE A O 1
ATOM 2322 N N . ARG A 1 289 ? -40.294 -11.774 55.587 1.00 88.88 289 ARG A N 1
ATOM 2323 C CA . ARG A 1 289 ? -40.577 -10.703 56.548 1.00 88.88 289 ARG A CA 1
ATOM 2324 C C . ARG A 1 289 ? -40.065 -11.104 57.933 1.00 88.88 289 ARG A C 1
ATOM 2326 O O . ARG A 1 289 ? -40.373 -12.193 58.407 1.00 88.88 289 ARG A O 1
ATOM 2333 N N . LEU A 1 290 ? -39.314 -10.206 58.572 1.00 88.56 290 LEU A N 1
ATOM 2334 C CA . LEU A 1 290 ? -38.760 -10.397 59.913 1.00 88.56 290 LEU A CA 1
ATOM 2335 C C . LEU A 1 290 ? -39.571 -9.633 60.964 1.00 88.56 290 LEU A C 1
ATOM 2337 O O . LEU A 1 290 ? -40.033 -10.217 61.937 1.00 88.56 290 LEU A O 1
ATOM 2341 N N . GLU A 1 291 ? -39.755 -8.329 60.757 1.00 90.06 291 GLU A N 1
ATOM 2342 C CA . GLU A 1 291 ? -40.372 -7.411 61.723 1.00 90.06 291 GLU A CA 1
ATOM 2343 C C . GLU A 1 291 ? -41.033 -6.247 60.969 1.00 90.06 291 GLU A C 1
ATOM 2345 O O . GLU A 1 291 ? -40.588 -5.878 59.884 1.00 90.06 291 GLU A O 1
ATOM 2350 N N . ASP A 1 292 ? -42.078 -5.649 61.528 1.00 89.88 292 ASP A N 1
ATOM 2351 C CA . ASP A 1 292 ? -42.620 -4.356 61.108 1.00 89.88 292 ASP A CA 1
ATOM 2352 C C . ASP A 1 292 ? -42.863 -3.461 62.331 1.00 89.88 292 ASP A C 1
ATOM 2354 O O . ASP A 1 292 ? -43.243 -3.931 63.402 1.00 89.88 292 ASP A O 1
ATOM 2358 N N . TYR A 1 293 ? -42.585 -2.167 62.197 1.00 91.12 293 TYR A N 1
ATOM 2359 C CA . TYR A 1 293 ? -42.659 -1.202 63.296 1.00 91.12 293 TYR A CA 1
ATOM 2360 C C . TYR A 1 293 ? -42.972 0.200 62.783 1.00 91.12 293 TYR A C 1
ATOM 2362 O O . TYR A 1 293 ? -42.717 0.539 61.626 1.00 91.12 293 TYR A O 1
ATOM 2370 N N . GLN A 1 294 ? -43.499 1.043 63.669 1.00 88.69 294 GLN A N 1
ATOM 2371 C CA . GLN A 1 294 ? -43.668 2.464 63.389 1.00 88.69 294 GLN A CA 1
ATOM 2372 C C . GLN A 1 294 ? -42.297 3.157 63.320 1.00 88.69 294 GLN A C 1
ATOM 2374 O O . GLN A 1 294 ? -41.436 2.929 64.172 1.00 88.69 294 GLN A O 1
ATOM 2379 N N . TYR A 1 295 ? -42.099 4.002 62.305 1.00 84.56 295 TYR A N 1
ATOM 2380 C CA . TYR A 1 295 ? -40.855 4.729 62.059 1.00 84.56 295 TYR A CA 1
ATOM 2381 C C . TYR A 1 295 ? -41.083 6.256 62.035 1.00 84.56 295 TYR A C 1
ATOM 2383 O O . TYR A 1 295 ? -42.017 6.711 61.367 1.00 84.56 295 TYR A O 1
ATOM 2391 N N . PRO A 1 296 ? -40.225 7.064 62.692 1.00 80.75 296 PRO A N 1
ATOM 2392 C CA . PRO A 1 296 ? -39.090 6.644 63.520 1.00 80.75 296 PRO A CA 1
ATOM 2393 C C . PRO A 1 296 ? -39.561 5.906 64.781 1.00 80.75 296 PRO A C 1
ATOM 2395 O O . PRO A 1 296 ? -40.681 6.129 65.244 1.00 80.75 296 PRO A O 1
ATOM 2398 N N . ARG A 1 297 ? -38.727 5.001 65.314 1.00 76.81 297 ARG A N 1
ATOM 2399 C CA . ARG A 1 297 ? -39.068 4.259 66.538 1.00 76.81 297 ARG A CA 1
ATOM 2400 C C . ARG A 1 297 ? -39.330 5.270 67.668 1.00 76.81 297 ARG A C 1
ATOM 2402 O O . ARG A 1 297 ? -38.469 6.125 67.886 1.00 76.81 297 ARG A O 1
ATOM 2409 N N . PRO A 1 298 ? -40.479 5.217 68.364 1.00 63.62 298 PRO A N 1
ATOM 2410 C CA . PRO A 1 298 ? -40.673 6.029 69.559 1.00 63.62 298 PRO A CA 1
ATOM 2411 C C . PRO A 1 298 ? -39.624 5.615 70.601 1.00 63.62 298 PRO A C 1
ATOM 2413 O O . PRO A 1 298 ? -39.434 4.421 70.835 1.00 63.62 298 PRO A O 1
ATOM 2416 N N . HIS A 1 299 ? -38.896 6.604 71.128 1.00 46.53 299 HIS A N 1
ATOM 2417 C CA . HIS A 1 299 ? -37.877 6.429 72.167 1.00 46.53 299 HIS A CA 1
ATOM 2418 C C . HIS A 1 299 ? -38.465 5.891 73.471 1.00 46.53 299 HIS A C 1
ATOM 2420 O O . HIS A 1 299 ? -39.599 6.301 73.814 1.00 46.53 299 HIS A O 1
#

Sequence (299 aa):
ATTRSSCEFADKERRFAESRDHEEEMRAQERQREMYIQLHAQLEDEINVLRGKKQSLEDAIQKQTDENVIIVDELLQQGARNEQRRAEISALNDDINRYRQEKTALQARQQALHVSTHGLTAEKQSLIESLERLTVQKRQALQHQQELEEQLRDLMAQSGKSGGLVAYHQTDQWSANNISSIGIDPARCRPLDIQGLPECAGLRGFYTASTEEIASGKAMRYGWMVKVELKLGRVKEIFTRKPRDLPKSESLSSEYTFTSPSRGQFDSLILQRRNGLEFITTRPDQVIRLEDYQYPRPH

Radius of gyration: 74.39 Å; chains: 1; bounding box: 123×53×223 Å

pLDDT: mean 81.18, std 16.59, range [34.81, 97.75]

Secondary structure (DSSP, 8-state):
--SSHHHHHHHHHHHHHHHHHHHHHHHHHHHHHHHHHHHHHHHHHHHHHHHHHHHHHHHHHHHHHHHHHHHHHHHHHHHHHHHHHHHHHHHHHHHHHHHHHHHHHHHHHHHHHHHHHHHHHHHHHHHHHHHHHHHHHHHHHHHHHHHHHHHHHHHHHTT-TT--EEEEEEE-HHHHHHHHHH---TTTSPPB--TT-GGGTTB--EEEESSHHHHHHHSSS--EEEEEEE---SEEEE-SS--TTS-TT----TT-----STT-S-SEEEEEETTEEEEEE-SGGGEEEEEEEESSPP-

Organism: NCBI:txid1169539

Foldseek 3Di:
DPPPVVVVVVVVVVVVVVVVVVVVVVVVVVVVVVVVVVVVVVVVVVVVVVVVVVVVVVVVVVVVVVVVVVVVVVVVVVVVVVVVVVVVVVVVVVVVVVVVVVVVVVVVVVVVVVVVVVVVVVVVVVVVVVVVVVVVVVVVVVVVVVVVVVQLVVQQVVVPDPSFGKWKAFAAPVVLVCCVPVNDAQVPADQDPDPQFQQSGRPRFDKTWNDPVVNVVPPPCRFKMWIKTFDFFAEDEGESDDPPPDPPPPPPPPPSRNPDCVVVRGQKYWYDDPVGIMITGNGRVGIGTDDMDTPPHDD